Protein AF-0000000087334207 (afdb_homodimer)

Organism: Triticum turgidum subsp. durum (NCBI:txid4567)

Structure (mmCIF, N/CA/C/O backbone):
data_AF-0000000087334207-model_v1
#
loop_
_entity.id
_entity.type
_entity.pdbx_description
1 polymer 'Uncharacterized protein'
#
loop_
_atom_site.group_PDB
_atom_site.id
_atom_site.type_symbol
_atom_site.label_atom_id
_atom_site.label_alt_id
_atom_site.label_comp_id
_atom_site.label_asym_id
_atom_site.label_entity_id
_atom_site.label_seq_id
_atom_site.pdbx_PDB_ins_code
_atom_site.Cartn_x
_atom_site.Cartn_y
_atom_site.Cartn_z
_atom_site.occupancy
_atom_site.B_iso_or_equiv
_atom_site.auth_seq_id
_atom_site.auth_comp_id
_atom_site.auth_asym_id
_atom_site.auth_atom_id
_atom_site.pdbx_PDB_model_num
ATOM 1 N N . MET A 1 1 ? 14.773 18.547 10.055 1 87.81 1 MET A N 1
ATOM 2 C CA . MET A 1 1 ? 13.719 19.188 9.273 1 87.81 1 MET A CA 1
ATOM 3 C C . MET A 1 1 ? 14.086 19.203 7.789 1 87.81 1 MET A C 1
ATOM 5 O O . MET A 1 1 ? 15.258 19.375 7.438 1 87.81 1 MET A O 1
ATOM 9 N N . ARG A 1 2 ? 13.055 18.953 6.934 1 92 2 ARG A N 1
ATOM 10 C CA . ARG A 1 2 ? 13.266 18.938 5.488 1 92 2 ARG A CA 1
ATOM 11 C C . ARG A 1 2 ? 12.18 19.75 4.773 1 92 2 ARG A C 1
ATOM 13 O O . ARG A 1 2 ? 11 19.672 5.145 1 92 2 ARG A O 1
ATOM 20 N N . ALA A 1 3 ? 12.594 20.484 3.805 1 94.25 3 ALA A N 1
ATOM 21 C CA . ALA A 1 3 ? 11.625 21.234 3.02 1 94.25 3 ALA A CA 1
ATOM 22 C C . ALA A 1 3 ? 10.945 20.359 1.976 1 94.25 3 ALA A C 1
ATOM 24 O O . ALA A 1 3 ? 11.586 19.469 1.401 1 94.25 3 ALA A O 1
ATOM 25 N N . VAL A 1 4 ? 9.703 20.656 1.777 1 94.19 4 VAL A N 1
ATOM 26 C CA . VAL A 1 4 ? 8.977 19.938 0.729 1 94.19 4 VAL A CA 1
ATOM 27 C C . VAL A 1 4 ? 8.312 20.953 -0.209 1 94.19 4 VAL A C 1
ATOM 29 O O . VAL A 1 4 ? 7.797 21.984 0.237 1 94.19 4 VAL A O 1
ATOM 32 N N . GLN A 1 5 ? 8.359 20.641 -1.487 1 94.44 5 GLN A N 1
ATOM 33 C CA . GLN A 1 5 ? 7.645 21.406 -2.496 1 94.44 5 GLN A CA 1
ATOM 34 C C . GLN A 1 5 ? 6.355 20.719 -2.916 1 94.44 5 GLN A C 1
ATOM 36 O O . GLN A 1 5 ? 6.375 19.547 -3.303 1 94.44 5 GLN A O 1
ATOM 41 N N . TYR A 1 6 ? 5.293 21.453 -2.848 1 94.25 6 TYR A N 1
ATOM 42 C CA . TYR A 1 6 ? 4.008 20.859 -3.213 1 94.25 6 TYR A CA 1
ATOM 43 C C . TYR A 1 6 ? 3.992 20.469 -4.684 1 94.25 6 TYR A C 1
ATOM 45 O O . TYR A 1 6 ? 4.535 21.172 -5.531 1 94.25 6 TYR A O 1
ATOM 53 N N . GLY A 1 7 ? 3.338 19.391 -4.98 1 95.5 7 GLY A N 1
ATOM 54 C CA . GLY A 1 7 ? 3.143 18.938 -6.348 1 95.5 7 GLY A CA 1
ATOM 55 C C . GLY A 1 7 ? 4.363 18.25 -6.93 1 95.5 7 GLY A C 1
ATOM 56 O O . GLY A 1 7 ? 4.312 17.719 -8.039 1 95.5 7 GLY A O 1
ATOM 57 N N . LYS A 1 8 ? 5.434 18.234 -6.191 1 96.88 8 LYS A N 1
ATOM 58 C CA . LYS A 1 8 ? 6.664 17.594 -6.648 1 96.88 8 LYS A CA 1
ATOM 59 C C . LYS A 1 8 ? 6.961 16.344 -5.832 1 96.88 8 LYS A C 1
ATOM 61 O O . LYS A 1 8 ? 6.641 16.266 -4.645 1 96.88 8 LYS A O 1
ATOM 66 N N . VAL A 1 9 ? 7.547 15.422 -6.516 1 97.75 9 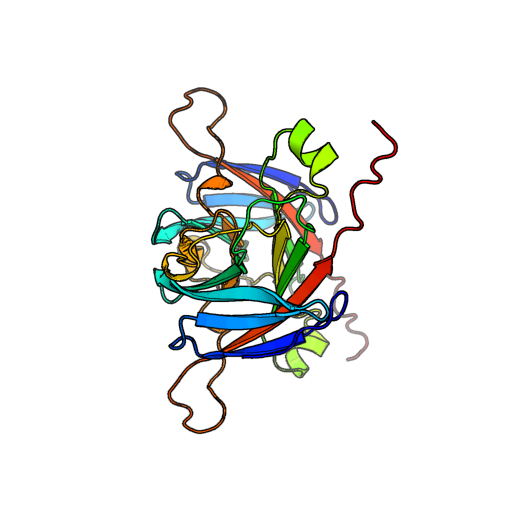VAL A N 1
ATOM 67 C CA . VAL A 1 9 ? 7.973 14.211 -5.816 1 97.75 9 VAL A CA 1
ATOM 68 C C . VAL A 1 9 ? 9.258 14.492 -5.043 1 97.75 9 VAL A C 1
ATOM 70 O O . VAL A 1 9 ? 10.258 14.938 -5.625 1 97.75 9 VAL A O 1
ATOM 73 N N . ASN A 1 10 ? 9.242 14.273 -3.771 1 96.12 10 ASN A N 1
ATOM 74 C CA . ASN A 1 10 ? 10.422 14.328 -2.918 1 96.12 10 ASN A CA 1
ATOM 75 C C . ASN A 1 10 ? 10.922 12.93 -2.555 1 96.12 10 ASN A C 1
ATOM 77 O O . ASN A 1 10 ? 10.125 12.055 -2.215 1 96.12 10 ASN A O 1
ATOM 81 N N . LYS A 1 11 ? 12.172 12.727 -2.67 1 95.56 11 LYS A N 1
ATOM 82 C CA . LYS A 1 11 ? 12.773 11.477 -2.23 1 95.56 11 LYS A CA 1
ATOM 83 C C . LYS A 1 11 ? 13.406 11.625 -0.852 1 95.56 11 LYS A C 1
ATOM 85 O O . LYS A 1 11 ? 14.227 12.516 -0.635 1 95.56 11 LYS A O 1
ATOM 90 N N . LEU A 1 12 ? 12.984 10.812 0.054 1 94.5 12 LEU A N 1
ATOM 91 C CA . LEU A 1 12 ? 13.5 10.836 1.417 1 94.5 12 LEU A CA 1
ATOM 92 C C . LEU A 1 12 ? 14.109 9.492 1.789 1 94.5 12 LEU A C 1
ATOM 94 O O . LEU A 1 12 ? 13.57 8.438 1.434 1 94.5 12 LEU A O 1
ATOM 98 N N . GLN A 1 13 ? 15.211 9.477 2.383 1 93.31 13 GLN A N 1
ATOM 99 C CA . GLN A 1 13 ? 15.781 8.305 3.039 1 93.31 13 GLN A CA 1
ATOM 100 C C . GLN A 1 13 ? 15.516 8.328 4.543 1 93.31 13 GLN A C 1
ATOM 102 O O . GLN A 1 13 ? 16.156 9.094 5.273 1 93.31 13 GLN A O 1
ATOM 107 N N . LEU A 1 14 ? 14.578 7.461 4.945 1 93.31 14 LEU A N 1
ATOM 108 C CA . LEU A 1 14 ? 14.117 7.508 6.332 1 93.31 14 LEU A CA 1
ATOM 109 C C . LEU A 1 14 ? 14.695 6.348 7.137 1 93.31 14 LEU A C 1
ATOM 111 O O . LEU A 1 14 ? 14.359 5.191 6.895 1 93.31 14 LEU A O 1
ATOM 115 N N . PRO A 1 15 ? 15.555 6.68 8.109 1 91.38 15 PRO A N 1
ATOM 116 C CA . PRO A 1 15 ? 15.969 5.586 8.984 1 91.38 15 PRO A CA 1
ATOM 117 C C . PRO A 1 15 ? 14.797 4.949 9.727 1 91.38 15 PRO A C 1
ATOM 119 O O . PRO A 1 15 ? 13.922 5.656 10.234 1 91.38 15 PRO A O 1
ATOM 122 N N . VAL A 1 16 ? 14.773 3.617 9.789 1 91.62 16 VAL A N 1
ATOM 123 C CA . VAL A 1 16 ? 13.695 2.914 10.469 1 91.62 16 VAL A CA 1
ATOM 124 C C . VAL A 1 16 ? 13.734 3.219 11.969 1 91.62 16 VAL A C 1
ATOM 126 O O . VAL A 1 16 ? 12.719 3.139 12.656 1 91.62 16 VAL A O 1
ATOM 129 N N . SER A 1 17 ? 14.875 3.662 12.43 1 87.38 17 SER A N 1
ATOM 130 C CA . SER A 1 17 ? 15.07 3.949 13.852 1 87.38 17 SER A CA 1
ATOM 131 C C . SER A 1 17 ? 14.586 5.352 14.203 1 87.38 17 SER A C 1
ATOM 133 O O . S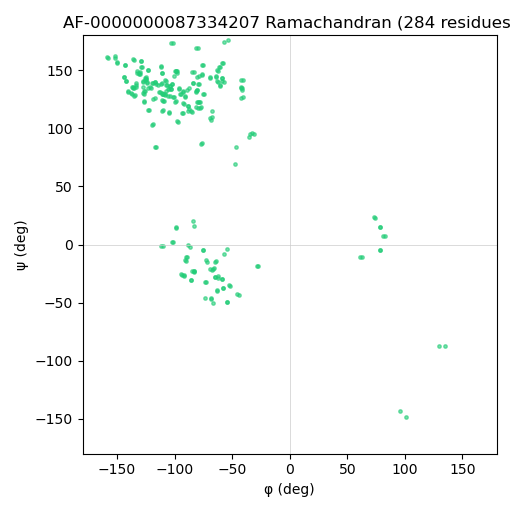ER A 1 17 ? 14.398 5.676 15.375 1 87.38 17 SER A O 1
ATOM 135 N N . THR A 1 18 ? 14.531 6.25 13.18 1 81.44 18 THR A N 1
ATOM 136 C CA . THR A 1 18 ? 14.031 7.598 13.422 1 81.44 18 THR A CA 1
ATOM 137 C C . THR A 1 18 ? 12.516 7.641 13.305 1 81.44 18 THR A C 1
ATOM 139 O O . THR A 1 18 ? 11.969 7.582 12.203 1 81.44 18 THR A O 1
ATOM 142 N N . MET A 1 19 ? 11.898 7.914 14.336 1 87.38 19 MET A N 1
ATOM 143 C CA . MET A 1 19 ? 10.445 7.738 14.414 1 87.38 19 MET A CA 1
ATOM 144 C C . MET A 1 19 ? 9.719 8.938 13.82 1 87.38 19 MET A C 1
ATOM 146 O O . MET A 1 19 ? 8.586 8.82 13.359 1 87.38 19 MET A O 1
ATOM 150 N N . ARG A 1 20 ? 10.523 10.086 13.828 1 93 20 ARG A N 1
ATOM 151 C CA . ARG A 1 20 ? 9.805 11.281 13.414 1 93 20 ARG A CA 1
ATOM 152 C C . ARG A 1 20 ? 10.688 12.195 12.57 1 93 20 ARG A C 1
ATOM 154 O O . ARG A 1 20 ? 11.883 12.32 12.828 1 93 20 ARG A O 1
ATOM 161 N N . LEU A 1 21 ? 10.141 12.781 11.562 1 94 21 LEU A N 1
ATOM 162 C CA . LEU A 1 21 ? 10.766 13.797 10.719 1 94 21 LEU A CA 1
ATOM 163 C C . LEU A 1 21 ? 9.789 14.938 10.43 1 94 21 LEU A C 1
ATOM 165 O O . LEU A 1 21 ? 8.641 14.695 10.047 1 94 21 LEU A O 1
ATOM 169 N N . VAL A 1 22 ? 10.234 16.078 10.641 1 94.44 22 VAL A N 1
ATOM 170 C CA . VAL A 1 22 ? 9.406 17.25 10.352 1 94.44 22 VAL A CA 1
ATOM 171 C C . VAL A 1 22 ? 9.656 17.719 8.914 1 94.44 22 VAL A C 1
ATOM 173 O O . VAL A 1 22 ? 10.805 17.906 8.516 1 94.44 22 VAL A O 1
ATOM 176 N N . LEU A 1 23 ? 8.594 17.844 8.18 1 95.06 23 LEU A N 1
ATOM 177 C CA . LEU A 1 23 ? 8.625 18.422 6.84 1 95.06 23 LEU A CA 1
ATOM 178 C C . LEU A 1 23 ? 7.992 19.812 6.828 1 95.06 23 LEU A C 1
ATOM 180 O O . LEU A 1 23 ? 6.945 20.031 7.441 1 95.06 23 LEU A O 1
ATOM 184 N N . LEU A 1 24 ? 8.594 20.672 6.09 1 94.12 24 LEU A N 1
ATOM 185 C CA . LEU A 1 24 ? 8.094 22.031 6.004 1 94.12 24 LEU A CA 1
ATOM 186 C C . LEU A 1 24 ? 7.66 22.359 4.578 1 94.12 24 LEU A C 1
ATOM 188 O O . LEU A 1 24 ? 8.453 22.25 3.641 1 94.12 24 LEU A O 1
ATOM 192 N N . GLY A 1 25 ? 6.465 22.797 4.484 1 90.88 25 GLY A N 1
ATOM 193 C CA . GLY A 1 25 ? 5.957 23.234 3.197 1 90.88 25 GLY A CA 1
ATOM 194 C C . GLY A 1 25 ? 6.379 24.656 2.846 1 90.88 25 GLY A C 1
ATOM 195 O O . GLY A 1 25 ? 6.852 25.391 3.707 1 90.88 25 GLY A O 1
ATOM 196 N N . ASP A 1 26 ? 6.117 24.969 1.615 1 86.25 26 ASP A N 1
ATOM 197 C CA . ASP A 1 26 ? 6.516 26.281 1.099 1 86.25 26 ASP A CA 1
ATOM 198 C C . ASP A 1 26 ? 5.773 27.406 1.815 1 86.25 26 ASP A C 1
ATOM 200 O O . ASP A 1 26 ? 6.258 28.531 1.879 1 86.25 26 ASP A O 1
ATOM 204 N N . ASP A 1 27 ? 4.602 27.234 2.32 1 86.69 27 ASP A N 1
ATOM 205 C CA . ASP A 1 27 ? 3.795 28.234 3.008 1 86.69 27 ASP A CA 1
ATOM 206 C C . ASP A 1 27 ? 3.916 28.094 4.523 1 86.69 27 ASP A C 1
ATOM 208 O O . ASP A 1 27 ? 3.021 28.516 5.266 1 86.69 27 ASP A O 1
ATOM 212 N N . ASN A 1 28 ? 4.82 27.406 4.992 1 86.75 28 ASN A N 1
ATOM 213 C CA . ASN A 1 28 ? 5.176 27.234 6.398 1 86.75 28 ASN A CA 1
ATOM 214 C C . ASN A 1 28 ? 4.227 26.266 7.102 1 86.75 28 ASN A C 1
ATOM 216 O O . ASN A 1 28 ? 4.152 26.25 8.336 1 86.75 28 ASN A O 1
ATOM 220 N N . CYS A 1 29 ? 3.504 25.547 6.34 1 89.75 29 CYS A N 1
ATOM 221 C CA . CYS A 1 29 ? 2.768 24.438 6.941 1 89.75 29 CYS A CA 1
ATOM 222 C C . CYS A 1 29 ? 3.715 23.344 7.402 1 89.75 29 CYS A C 1
ATOM 224 O O . CYS A 1 29 ? 4.719 23.062 6.742 1 89.75 29 CYS A O 1
ATOM 226 N N . VAL A 1 30 ? 3.318 22.781 8.508 1 92 30 VAL A N 1
ATOM 227 C CA . VAL A 1 30 ? 4.191 21.781 9.109 1 92 30 VAL A CA 1
ATOM 228 C C . VAL A 1 30 ? 3.557 20.391 8.977 1 92 30 VAL A C 1
ATOM 230 O O . VAL A 1 30 ? 2.395 20.203 9.336 1 92 30 VAL A O 1
ATOM 233 N N . PHE A 1 31 ? 4.32 19.484 8.484 1 94.19 31 PHE A N 1
ATOM 234 C CA . PHE A 1 31 ? 3.914 18.078 8.391 1 94.19 31 PHE A CA 1
ATOM 235 C C . PHE A 1 31 ? 4.816 17.188 9.242 1 94.19 31 PHE A C 1
ATOM 237 O O . PHE A 1 31 ? 6.023 17.422 9.312 1 94.19 31 PHE A O 1
ATOM 244 N N . LEU A 1 32 ? 4.18 16.266 9.859 1 95.06 32 LEU A N 1
ATOM 245 C CA . LEU A 1 32 ? 4.922 15.289 10.648 1 95.06 32 LEU A CA 1
ATOM 246 C C . LEU A 1 32 ? 4.875 13.906 10 1 95.06 32 LEU A C 1
ATOM 248 O O . LEU A 1 32 ? 3.799 13.32 9.867 1 95.06 32 LEU A O 1
ATOM 252 N N . LYS A 1 33 ? 6.023 13.484 9.602 1 95.56 33 LYS A N 1
ATOM 253 C CA . LYS A 1 33 ? 6.188 12.117 9.125 1 95.56 33 LYS A CA 1
ATOM 254 C C . LYS A 1 33 ? 6.617 11.188 10.266 1 95.56 33 LYS A C 1
ATOM 256 O O . LYS A 1 33 ? 7.559 11.5 11 1 95.56 33 LYS A O 1
ATOM 261 N N . THR A 1 34 ? 5.965 10.117 10.375 1 95 34 THR A N 1
ATOM 262 C CA . THR A 1 34 ? 6.277 9.172 11.438 1 95 34 THR A CA 1
ATOM 263 C C . THR A 1 34 ? 6.562 7.789 10.867 1 95 34 THR A C 1
ATOM 265 O O . THR A 1 34 ? 5.934 7.371 9.891 1 95 34 THR A O 1
ATOM 268 N N . VAL A 1 35 ? 7.492 7.121 11.453 1 94.5 35 VAL A N 1
ATOM 269 C CA . VAL A 1 35 ? 7.863 5.746 11.133 1 94.5 35 VAL A CA 1
ATOM 270 C C . VAL A 1 35 ? 7.668 4.859 12.359 1 94.5 35 VAL A C 1
ATOM 272 O O . VAL A 1 35 ? 7.953 5.273 13.484 1 94.5 35 VAL A O 1
ATOM 275 N N . GLY A 1 36 ? 7.141 3.693 12.078 1 91.44 36 GLY A N 1
ATOM 276 C CA . GLY A 1 36 ? 6.984 2.74 13.164 1 91.44 36 GLY A CA 1
ATOM 277 C C . GLY A 1 36 ? 7.027 1.296 12.703 1 91.44 36 GLY A C 1
ATOM 278 O O . GLY A 1 36 ? 6.855 1.012 11.516 1 91.44 36 GLY A O 1
ATOM 279 N N . ALA A 1 37 ? 7.285 0.454 13.633 1 88.06 37 ALA A N 1
ATOM 280 C CA . ALA A 1 37 ? 7.324 -0.979 13.352 1 88.06 37 ALA A CA 1
ATOM 281 C C . ALA A 1 37 ? 5.934 -1.601 13.477 1 88.06 37 ALA A C 1
ATOM 283 O O . ALA A 1 37 ? 5.176 -1.259 14.391 1 88.06 37 ALA A O 1
ATOM 284 N N . LEU A 1 38 ? 5.801 -2.352 12.438 1 86.81 38 LEU A N 1
ATOM 285 C CA . LEU A 1 38 ? 4.66 -3.254 12.555 1 86.81 38 LEU A CA 1
ATOM 286 C C . LEU A 1 38 ? 5.125 -4.668 12.898 1 86.81 38 LEU A C 1
ATOM 288 O O . LEU A 1 38 ? 6.316 -4.902 13.102 1 86.81 38 LEU A O 1
ATOM 292 N N . GLY A 1 39 ? 4.363 -5.578 13.156 1 81 39 GLY A N 1
ATOM 293 C CA . GLY A 1 39 ? 4.762 -6.969 13.336 1 81 39 GLY A CA 1
ATOM 294 C C . GLY A 1 39 ? 5.391 -7.57 12.094 1 81 39 GLY A C 1
ATOM 295 O O . GLY A 1 39 ? 5.234 -7.043 10.992 1 81 39 GLY A O 1
ATOM 296 N N . ALA A 1 40 ? 6.281 -8.57 12.211 1 82.06 40 ALA A N 1
ATOM 297 C CA . ALA A 1 40 ? 6.863 -9.367 11.133 1 82.06 40 ALA A CA 1
ATOM 298 C C . ALA A 1 40 ? 7.895 -8.562 10.352 1 82.06 40 ALA A C 1
ATOM 300 O O . ALA A 1 40 ? 8.055 -8.75 9.141 1 82.06 40 ALA A O 1
ATOM 301 N N . GLY A 1 41 ? 8.492 -7.512 10.945 1 87.69 41 GLY A N 1
ATOM 302 C CA . GLY A 1 41 ? 9.539 -6.73 10.305 1 87.69 41 GLY A CA 1
ATOM 303 C C . GLY A 1 41 ? 9 -5.672 9.359 1 87.69 41 GLY A C 1
ATOM 304 O O . GLY A 1 41 ? 9.773 -5.02 8.648 1 87.69 41 GLY A O 1
ATOM 305 N N . VAL A 1 42 ? 7.738 -5.516 9.375 1 92.81 42 VAL A N 1
ATOM 306 C CA . VAL A 1 42 ? 7.098 -4.551 8.492 1 92.81 42 VAL A CA 1
ATOM 307 C C . VAL A 1 42 ? 7.145 -3.16 9.125 1 92.81 42 VAL A C 1
ATOM 309 O O . VAL A 1 42 ? 6.992 -3.02 10.344 1 92.81 42 VAL A O 1
ATOM 312 N N . THR A 1 43 ? 7.418 -2.189 8.281 1 94.31 43 THR A N 1
ATOM 313 C CA . THR A 1 43 ? 7.5 -0.808 8.742 1 94.31 43 THR A CA 1
ATOM 314 C C . THR A 1 43 ? 6.285 -0.009 8.273 1 94.31 43 THR A C 1
ATOM 316 O O . THR A 1 43 ? 5.844 -0.148 7.137 1 94.31 43 THR A O 1
ATOM 319 N N . ALA A 1 44 ? 5.742 0.791 9.156 1 95.31 44 ALA A N 1
ATOM 320 C CA . ALA A 1 44 ? 4.664 1.717 8.82 1 95.31 44 ALA A CA 1
ATOM 321 C C . ALA A 1 44 ? 5.184 3.146 8.703 1 95.31 44 ALA A C 1
ATOM 323 O O . ALA A 1 44 ? 6.016 3.58 9.5 1 95.31 44 ALA A O 1
ATOM 324 N N . VAL A 1 45 ? 4.75 3.869 7.688 1 96.94 45 VAL A N 1
ATOM 325 C CA . VAL A 1 45 ? 5.07 5.281 7.512 1 96.94 45 VAL A CA 1
ATOM 326 C C . VAL A 1 45 ? 3.783 6.086 7.332 1 96.94 45 VAL A C 1
ATOM 328 O O . VAL A 1 45 ? 2.928 5.727 6.523 1 96.94 45 VAL A O 1
ATOM 331 N N . SER A 1 46 ? 3.596 7.137 8.055 1 96.06 46 SER A N 1
ATOM 332 C CA . SER A 1 46 ? 2.447 8.031 7.93 1 96.06 46 SER A CA 1
ATOM 333 C C . SER A 1 46 ? 2.877 9.492 7.969 1 96.06 46 SER A C 1
ATOM 335 O O . SER A 1 46 ? 4.008 9.805 8.352 1 96.06 46 SER A O 1
ATOM 337 N N . VAL A 1 47 ? 2.039 10.336 7.457 1 95.94 47 VAL A N 1
ATOM 338 C CA . VAL A 1 47 ? 2.268 11.773 7.496 1 95.94 47 VAL A CA 1
ATOM 339 C C . VAL A 1 47 ? 0.978 12.492 7.879 1 95.94 47 VAL A C 1
ATOM 341 O O . VAL A 1 47 ? -0.104 12.141 7.406 1 95.94 47 VAL A O 1
ATOM 344 N N . VAL A 1 48 ? 1.083 13.43 8.75 1 93.44 48 VAL A N 1
ATOM 345 C CA . VAL A 1 48 ? -0.046 14.273 9.133 1 93.44 48 VAL A CA 1
ATOM 346 C C . VAL A 1 48 ? 0.348 15.742 9.039 1 93.44 48 VAL A C 1
ATOM 348 O O . VAL A 1 48 ? 1.535 16.078 9.008 1 93.44 48 VAL A O 1
ATOM 351 N N . CYS A 1 49 ? -0.649 16.562 8.914 1 92 49 CYS A N 1
ATOM 352 C CA . CYS A 1 49 ? -0.429 18 8.992 1 92 49 CYS A CA 1
ATOM 353 C C . CYS A 1 49 ? -0.516 18.5 10.438 1 92 49 CYS A C 1
ATOM 355 O O . CYS A 1 49 ? -1.55 18.344 11.086 1 92 49 CYS A O 1
ATOM 357 N N . ALA A 1 50 ? 0.553 19.047 10.891 1 89.5 50 ALA A N 1
ATOM 358 C CA . ALA A 1 50 ? 0.577 19.578 12.258 1 89.5 50 ALA A CA 1
ATOM 359 C C . ALA A 1 50 ? 0.11 21.016 12.297 1 89.5 50 ALA A C 1
ATOM 361 O O . ALA A 1 50 ? 0.724 21.891 11.68 1 89.5 50 ALA A O 1
ATOM 362 N N . ARG A 1 51 ? -1.006 21.219 12.961 1 82.62 51 ARG A N 1
ATOM 363 C CA . ARG A 1 51 ? -1.508 22.578 13.055 1 82.62 51 ARG A CA 1
ATOM 364 C C . ARG A 1 51 ? -1.915 22.922 14.484 1 82.62 51 ARG A C 1
ATOM 366 O O . ARG A 1 51 ? -2.412 22.062 15.211 1 82.62 51 ARG A O 1
ATOM 373 N N . ALA A 1 52 ? -1.514 24.125 14.938 1 66.88 52 ALA A N 1
ATOM 374 C CA . ALA A 1 52 ? -1.885 24.609 16.266 1 66.88 52 ALA A CA 1
ATOM 375 C C . ALA A 1 52 ? -3.385 24.859 16.344 1 66.88 52 ALA A C 1
ATOM 377 O O . ALA A 1 52 ? -3.996 24.656 17.406 1 66.88 52 ALA A O 1
ATOM 378 N N . ARG A 1 53 ? -4.07 25.641 15.367 1 59.28 53 ARG A N 1
ATOM 379 C CA . ARG A 1 53 ? -5.465 26.047 15.5 1 59.28 53 ARG A CA 1
ATOM 380 C C . ARG A 1 53 ? -6.289 25.562 14.312 1 59.28 53 ARG A C 1
ATOM 382 O O . ARG A 1 53 ? -5.75 25.328 13.227 1 59.28 53 ARG A O 1
ATOM 389 N N . ALA A 1 54 ? -7.492 25 14.594 1 52.5 54 ALA A N 1
ATOM 390 C CA . ALA A 1 54 ? -8.492 24.422 13.703 1 52.5 54 ALA A CA 1
ATOM 391 C C . ALA A 1 54 ? -8.891 25.406 12.617 1 52.5 54 ALA A C 1
ATOM 393 O O . ALA A 1 54 ? -9.773 25.125 11.797 1 52.5 54 ALA A O 1
ATOM 394 N N . ALA A 1 55 ? -8.484 26.609 12.523 1 50.94 55 ALA A N 1
ATOM 395 C CA . ALA A 1 55 ? -9.172 27.484 11.578 1 50.94 55 ALA A CA 1
ATOM 396 C C . ALA A 1 55 ? -9.195 26.859 10.18 1 50.94 55 ALA A C 1
ATOM 398 O O . ALA A 1 55 ? -8.555 25.844 9.938 1 50.94 55 ALA A O 1
ATOM 399 N N . ARG A 1 56 ? -9.93 27.594 9.195 1 57.59 56 ARG A N 1
ATOM 400 C CA . ARG A 1 56 ? -10.266 27.344 7.801 1 57.59 56 ARG A CA 1
ATOM 401 C C . ARG A 1 56 ? -9.039 26.891 7.02 1 57.59 56 ARG A C 1
ATOM 403 O O . ARG A 1 56 ? -8.234 27.719 6.586 1 57.59 56 ARG A O 1
ATOM 410 N N . ARG A 1 57 ? -8.398 25.719 7.145 1 66.56 57 ARG A N 1
ATOM 411 C CA . ARG A 1 57 ? -7 25.344 6.922 1 66.56 57 ARG A CA 1
ATOM 412 C C . ARG A 1 57 ? -6.855 24.5 5.664 1 66.56 57 ARG A C 1
ATOM 414 O O . ARG A 1 57 ? -7.801 23.828 5.242 1 66.56 57 ARG A O 1
ATOM 421 N N . PRO A 1 58 ? -5.863 24.938 4.871 1 77.44 58 PRO A N 1
ATOM 422 C CA . PRO A 1 58 ? -5.621 24.203 3.625 1 77.44 58 PRO A CA 1
ATOM 423 C C . PRO A 1 58 ? -5.68 22.688 3.807 1 77.44 58 PRO A C 1
ATOM 425 O O . PRO A 1 58 ? -5.406 22.188 4.898 1 77.44 58 PRO A O 1
ATOM 428 N N . ARG A 1 59 ? -6.227 22.109 2.844 1 86.19 59 ARG A N 1
ATOM 429 C CA . ARG A 1 59 ? -6.234 20.656 2.785 1 86.19 59 ARG A CA 1
ATOM 430 C C . ARG A 1 59 ? -5.121 20.141 1.882 1 86.19 59 ARG A C 1
ATOM 432 O O . ARG A 1 59 ? -4.773 20.766 0.886 1 86.19 59 ARG A O 1
ATOM 439 N N . PHE A 1 60 ? -4.699 19.016 2.338 1 90.81 60 PHE A N 1
ATOM 440 C CA . PHE A 1 60 ? -3.602 18.422 1.588 1 90.81 60 PHE A CA 1
ATOM 441 C C . PHE A 1 60 ? -3.893 16.953 1.272 1 90.81 60 PHE A C 1
ATOM 443 O O . PHE A 1 60 ? -4.609 16.281 2.02 1 90.81 60 PHE A O 1
ATOM 450 N N . THR A 1 61 ? -3.422 16.531 0.161 1 93.38 61 THR A N 1
ATOM 451 C CA . THR A 1 61 ? -3.32 15.109 -0.124 1 93.38 61 THR A CA 1
ATOM 452 C C . THR A 1 61 ? -1.858 14.68 -0.186 1 93.38 61 THR A C 1
ATOM 454 O O . THR A 1 61 ? -0.965 15.508 -0.374 1 93.38 61 THR A O 1
ATOM 457 N N . CYS A 1 62 ? -1.688 13.5 0.096 1 95.94 62 CYS A N 1
ATOM 458 C CA . CYS A 1 62 ? -0.334 12.953 0.091 1 95.94 62 CYS A CA 1
ATOM 459 C C . CYS A 1 62 ? -0.292 11.602 -0.608 1 95.94 62 CYS A C 1
ATOM 461 O O . CYS A 1 62 ? -1.105 10.719 -0.318 1 95.94 62 CYS A O 1
ATOM 463 N N . LYS A 1 63 ? 0.588 11.461 -1.547 1 97.56 63 LYS A N 1
ATOM 464 C CA . LYS A 1 63 ? 0.939 10.188 -2.168 1 97.56 63 LYS A CA 1
ATOM 465 C C . LYS A 1 63 ? 2.338 9.742 -1.754 1 97.56 63 LYS A C 1
ATOM 467 O O . LYS A 1 63 ? 3.305 10.5 -1.895 1 97.56 63 LYS A O 1
ATOM 472 N N . MET A 1 64 ? 2.471 8.539 -1.171 1 98.38 64 MET A N 1
ATOM 473 C CA . MET A 1 64 ? 3.752 7.949 -0.785 1 98.38 64 MET A CA 1
ATOM 474 C C . MET A 1 64 ? 3.932 6.57 -1.411 1 98.38 64 MET A C 1
ATOM 476 O O . MET A 1 64 ? 2.977 5.797 -1.504 1 98.38 64 MET A O 1
ATOM 480 N N . TRP A 1 65 ? 5.109 6.246 -1.766 1 98.38 65 TRP A N 1
ATOM 481 C CA . TRP A 1 65 ? 5.336 4.891 -2.264 1 98.38 65 TRP A CA 1
ATOM 482 C C . TRP A 1 65 ? 6.809 4.512 -2.145 1 98.38 65 TRP A C 1
ATOM 484 O O . TRP A 1 65 ? 7.664 5.371 -1.924 1 98.38 65 TRP A O 1
ATOM 494 N N . VAL A 1 66 ? 7.066 3.275 -2.197 1 97.81 66 VAL A N 1
ATOM 495 C CA . VAL A 1 66 ? 8.391 2.67 -2.275 1 97.81 66 VAL A CA 1
ATOM 496 C C . VAL A 1 66 ? 8.422 1.636 -3.398 1 97.81 66 VAL A C 1
ATOM 498 O O . VAL A 1 66 ? 7.418 0.977 -3.672 1 97.81 66 VAL A O 1
ATOM 501 N N . ASN A 1 67 ? 9.562 1.537 -3.99 1 95.5 67 ASN A N 1
ATOM 502 C CA . ASN A 1 67 ? 9.789 0.537 -5.027 1 95.5 67 ASN A CA 1
ATOM 503 C C . ASN A 1 67 ? 10.758 -0.544 -4.562 1 95.5 67 ASN A C 1
ATOM 505 O O . ASN A 1 67 ? 11.719 -0.255 -3.848 1 95.5 67 ASN A O 1
ATOM 509 N N . LEU A 1 68 ? 10.336 -1.709 -4.961 1 92.56 68 LEU A N 1
ATOM 510 C CA . LEU A 1 68 ? 11.305 -2.77 -4.707 1 92.56 68 LEU A CA 1
ATOM 511 C C . LEU A 1 68 ? 12.43 -2.732 -5.738 1 92.56 68 LEU A C 1
ATOM 513 O O . LEU A 1 68 ? 12.18 -2.846 -6.941 1 92.56 68 LEU A O 1
ATOM 517 N N . GLU A 1 69 ? 13.617 -2.525 -5.227 1 79.19 69 GLU A N 1
ATOM 518 C CA . GLU A 1 69 ? 14.75 -2.455 -6.141 1 79.19 69 GLU A CA 1
ATOM 519 C C . GLU A 1 69 ? 15.047 -3.816 -6.762 1 79.19 69 GLU A C 1
ATOM 521 O O . GLU A 1 69 ? 15.156 -4.82 -6.055 1 79.19 69 GLU A O 1
ATOM 526 N N . THR A 1 70 ? 14.781 -3.957 -7.949 1 72 70 THR A N 1
ATOM 527 C CA . THR A 1 70 ? 15.164 -5.141 -8.711 1 72 70 THR A CA 1
ATOM 528 C C . THR A 1 70 ? 16.328 -4.828 -9.648 1 72 70 THR A C 1
ATOM 530 O O . THR A 1 70 ? 16.359 -3.764 -10.266 1 72 70 THR A O 1
ATOM 533 N N . PRO A 1 71 ? 17.328 -5.715 -9.477 1 64.69 71 PRO A N 1
ATOM 534 C CA . PRO A 1 71 ? 18.438 -5.465 -10.398 1 64.69 71 PRO A CA 1
ATOM 535 C C . PRO A 1 71 ? 17.969 -5.121 -11.812 1 64.69 71 PRO A C 1
ATOM 537 O O . PRO A 1 71 ? 16.953 -5.641 -12.273 1 64.69 71 PRO A O 1
ATOM 540 N N . PRO A 1 72 ? 18.609 -4.125 -12.305 1 62.22 72 PRO A N 1
ATOM 541 C CA . PRO A 1 72 ? 18.203 -3.635 -13.625 1 62.22 72 PRO A CA 1
ATOM 542 C C . PRO A 1 72 ? 17.984 -4.762 -14.633 1 62.22 72 PRO A C 1
ATOM 544 O O . PRO A 1 72 ? 17.062 -4.695 -15.445 1 62.22 72 PRO A O 1
ATOM 547 N N . ALA A 1 73 ? 18.891 -5.691 -14.586 1 57.53 73 ALA A N 1
ATOM 548 C CA . ALA A 1 73 ? 18.766 -6.805 -15.523 1 57.53 73 ALA A CA 1
ATOM 549 C C . ALA A 1 73 ? 17.438 -7.523 -15.352 1 57.53 73 ALA A C 1
ATOM 551 O O . ALA A 1 73 ? 16.812 -7.957 -16.328 1 57.53 73 ALA A O 1
ATOM 552 N N . ALA A 1 74 ? 17.062 -7.609 -14.211 1 58.09 74 ALA A N 1
ATOM 553 C CA . ALA A 1 74 ? 15.805 -8.297 -13.93 1 58.09 74 ALA A CA 1
ATOM 554 C C . ALA A 1 74 ? 14.609 -7.453 -14.352 1 58.09 74 ALA A C 1
ATOM 556 O O . ALA A 1 74 ? 13.586 -7.988 -14.797 1 58.09 74 ALA A O 1
ATOM 557 N N . VAL A 1 75 ? 14.836 -6.102 -14.219 1 58.38 75 VAL A N 1
ATOM 558 C CA . VAL A 1 75 ? 13.758 -5.195 -14.609 1 58.38 75 VAL A CA 1
ATOM 559 C C . VAL A 1 75 ? 13.562 -5.254 -16.125 1 58.38 75 VAL A C 1
ATOM 561 O O . VAL A 1 75 ? 12.422 -5.277 -16.609 1 58.38 75 VAL A O 1
ATOM 564 N N . ALA A 1 76 ? 14.672 -5.188 -16.781 1 55.75 76 ALA A N 1
ATOM 565 C CA . ALA A 1 76 ? 14.609 -5.258 -18.234 1 55.75 76 ALA A CA 1
ATOM 566 C C . ALA A 1 76 ? 13.836 -6.484 -18.688 1 55.75 76 ALA A C 1
ATOM 568 O O . ALA A 1 76 ? 13.102 -6.43 -19.688 1 55.75 76 ALA A O 1
ATOM 569 N N . ASN A 1 77 ? 14.008 -7.512 -17.906 1 54.41 77 ASN A N 1
ATOM 570 C CA . ASN A 1 77 ? 13.406 -8.773 -18.328 1 54.41 77 ASN A CA 1
ATOM 571 C C . ASN A 1 77 ? 12 -8.945 -17.75 1 54.41 77 ASN A C 1
ATOM 573 O O . ASN A 1 77 ? 11.164 -9.617 -18.344 1 54.41 77 ASN A O 1
ATOM 577 N N . TYR A 1 78 ? 11.969 -8.219 -16.609 1 58.78 78 TYR A N 1
ATOM 578 C CA . TYR A 1 78 ? 10.797 -8.641 -15.852 1 58.78 78 TYR A CA 1
ATOM 579 C C . TYR A 1 78 ? 9.742 -7.539 -15.828 1 58.78 78 TYR A C 1
ATOM 581 O O . TYR A 1 78 ? 8.602 -7.773 -15.414 1 58.78 78 TYR A O 1
ATOM 589 N N . GLY A 1 79 ? 10.125 -6.461 -16.453 1 63.06 79 GLY A N 1
ATOM 590 C CA . GLY A 1 79 ? 9.102 -5.438 -16.531 1 63.06 79 GLY A CA 1
ATOM 591 C C . GLY A 1 79 ? 9.219 -4.391 -15.438 1 63.06 79 GLY A C 1
ATOM 592 O O . GLY A 1 79 ? 10.328 -4.016 -15.055 1 63.06 79 GLY A O 1
ATOM 593 N N . LYS A 1 80 ? 8.172 -3.904 -14.93 1 73.38 80 LYS A N 1
ATOM 594 C CA . LYS A 1 80 ? 8.023 -2.777 -14.008 1 73.38 80 LYS A CA 1
ATOM 595 C C . LYS A 1 80 ? 8.336 -3.193 -12.578 1 73.38 80 LYS A C 1
ATOM 597 O O . LYS A 1 80 ? 8.102 -4.34 -12.195 1 73.38 80 LYS A O 1
ATOM 602 N N . GLU A 1 81 ? 9.055 -2.418 -11.727 1 87.94 81 GLU A N 1
ATOM 603 C CA . GLU A 1 81 ? 9.352 -2.645 -10.312 1 87.94 81 GLU A CA 1
ATOM 604 C C . GLU A 1 81 ? 8.062 -2.77 -9.492 1 87.94 81 GLU A C 1
ATOM 606 O O . GLU A 1 81 ? 7.059 -2.131 -9.805 1 87.94 81 GLU A O 1
ATOM 611 N N . ASP A 1 82 ? 8.172 -3.703 -8.57 1 93.06 82 ASP A N 1
ATOM 612 C CA . ASP A 1 82 ? 7.082 -3.756 -7.602 1 93.06 82 ASP A CA 1
ATOM 613 C C . ASP A 1 82 ? 6.945 -2.432 -6.855 1 93.06 82 ASP A C 1
ATOM 615 O O . ASP A 1 82 ? 7.945 -1.797 -6.516 1 93.06 82 ASP A O 1
ATOM 619 N N . VAL A 1 83 ? 5.742 -2.045 -6.57 1 96.06 83 VAL A N 1
ATOM 620 C CA . VAL A 1 83 ? 5.48 -0.783 -5.887 1 96.06 83 VAL A CA 1
ATOM 621 C C . VAL A 1 83 ? 4.434 -0.996 -4.793 1 96.06 83 VAL A C 1
ATOM 623 O O . VAL A 1 83 ? 3.451 -1.71 -4.996 1 96.06 83 VAL A O 1
ATOM 626 N N . VAL A 1 84 ? 4.656 -0.475 -3.66 1 98 84 VAL A N 1
ATOM 627 C CA . VAL A 1 84 ? 3.664 -0.304 -2.602 1 98 84 VAL A CA 1
ATOM 628 C C . VAL A 1 84 ? 3.348 1.18 -2.424 1 98 84 VAL A C 1
ATOM 630 O O . VAL A 1 84 ? 4.258 2.002 -2.281 1 98 84 VAL A O 1
ATOM 633 N N . LEU A 1 85 ? 2.057 1.512 -2.416 1 98.19 85 LEU A N 1
ATOM 634 C CA . LEU A 1 85 ? 1.69 2.92 -2.508 1 98.19 85 LEU A CA 1
ATOM 635 C C . LEU A 1 85 ? 0.46 3.219 -1.659 1 98.19 85 LEU A C 1
ATOM 637 O O . LEU A 1 85 ? -0.437 2.381 -1.541 1 98.19 85 LEU A O 1
ATOM 641 N N . VAL A 1 86 ? 0.472 4.387 -1.078 1 97.94 86 VAL A N 1
ATOM 642 C CA . VAL A 1 86 ? -0.752 4.941 -0.51 1 97.94 86 VAL A CA 1
ATOM 643 C C . VAL A 1 86 ? -1.034 6.312 -1.124 1 97.94 86 VAL A C 1
ATOM 645 O O . VAL A 1 86 ? -0.106 7.066 -1.425 1 97.94 86 VAL A O 1
ATOM 648 N N . ASP A 1 87 ? -2.219 6.605 -1.404 1 95.88 87 ASP A N 1
ATOM 649 C CA . ASP A 1 87 ? -2.762 7.902 -1.785 1 95.88 87 ASP A CA 1
ATOM 650 C C . ASP A 1 87 ? -3.891 8.32 -0.846 1 95.88 87 ASP A C 1
ATOM 652 O O . ASP A 1 87 ? -4.945 7.688 -0.81 1 95.88 87 ASP A O 1
ATOM 656 N N . MET A 1 88 ? -3.623 9.477 -0.083 1 93.44 88 MET A N 1
ATOM 657 C CA . MET A 1 88 ? -4.523 9.711 1.041 1 93.44 88 MET A CA 1
ATOM 658 C C . MET A 1 88 ? -4.797 11.203 1.218 1 93.44 88 MET A C 1
ATOM 660 O O . MET A 1 88 ? -3.971 12.031 0.846 1 93.44 88 MET A O 1
ATOM 664 N N . GLN A 1 89 ? -5.938 11.477 1.81 1 90.31 89 GLN A N 1
ATOM 665 C CA . GLN A 1 89 ? -6.172 12.789 2.398 1 90.31 89 GLN A CA 1
ATOM 666 C C . GLN A 1 89 ? -5.41 12.945 3.711 1 90.31 89 GLN A C 1
ATOM 668 O O . GLN A 1 89 ? -5.52 12.102 4.605 1 90.31 89 GLN A O 1
ATOM 673 N N . MET A 1 90 ? -4.711 14.008 3.785 1 90.69 90 MET A N 1
ATOM 674 C CA . MET A 1 90 ? -3.896 14.172 4.984 1 90.69 90 MET A CA 1
ATOM 675 C C . MET A 1 90 ? -4.734 14.703 6.145 1 90.69 90 MET A C 1
ATOM 677 O O . MET A 1 90 ? -5.453 15.688 6 1 90.69 90 MET A O 1
ATOM 681 N N . ARG A 1 91 ? -4.59 14.102 7.223 1 88.25 91 ARG A N 1
ATOM 682 C CA . ARG A 1 91 ? -5.27 14.555 8.438 1 88.25 91 ARG A CA 1
ATOM 683 C C . ARG A 1 91 ? -4.473 15.648 9.133 1 88.25 91 ARG A C 1
ATOM 685 O O . ARG A 1 91 ? -3.244 15.68 9.055 1 88.25 91 ARG A O 1
ATOM 692 N N . SER A 1 92 ? -5.254 16.5 9.766 1 87.19 92 SER A N 1
ATOM 693 C CA . SER A 1 92 ? -4.629 17.531 10.578 1 87.19 92 SER A CA 1
ATOM 694 C C . SER A 1 92 ? -4.703 17.188 12.062 1 87.19 92 SER A C 1
ATOM 696 O O . SER A 1 92 ? -5.719 16.656 12.531 1 87.19 92 SER A O 1
ATOM 698 N N . ILE A 1 93 ? -3.574 17.453 12.734 1 85.88 93 ILE A N 1
ATOM 699 C CA . ILE A 1 93 ? -3.543 17.141 14.156 1 85.88 93 ILE A CA 1
ATOM 700 C C . ILE A 1 93 ? -2.971 18.328 14.93 1 85.88 93 ILE A C 1
ATOM 702 O O . ILE A 1 93 ? -2.115 19.062 14.422 1 85.88 93 ILE A O 1
ATOM 706 N N . SER A 1 94 ? -3.439 18.5 16.109 1 82.5 94 SER A N 1
ATOM 707 C CA . SER A 1 94 ? -2.961 19.594 16.953 1 82.5 94 SER A CA 1
ATOM 708 C C . SER A 1 94 ? -1.819 19.141 17.859 1 82.5 94 SER A C 1
ATOM 710 O O . SER A 1 94 ? -1.014 19.953 18.297 1 82.5 94 SER A O 1
ATOM 712 N N . SER A 1 95 ? -1.783 17.844 18.172 1 81 95 SER A N 1
ATOM 713 C CA . SER A 1 95 ? -0.744 17.297 19.047 1 81 95 SER A CA 1
ATOM 714 C C . SER A 1 95 ? 0.12 16.281 18.297 1 81 95 SER A C 1
ATOM 716 O O . SER A 1 95 ? -0.066 15.07 18.438 1 81 95 SER A O 1
ATOM 718 N N . PRO A 1 96 ? 1.058 16.766 17.625 1 75 96 PRO A N 1
ATOM 719 C CA . PRO A 1 96 ? 1.846 15.875 16.781 1 75 96 PRO A CA 1
ATOM 720 C C . PRO A 1 96 ? 2.684 14.875 17.578 1 75 96 PRO A C 1
ATOM 722 O O . PRO A 1 96 ? 3.037 13.812 17.062 1 75 96 PRO A O 1
ATOM 725 N N . GLY A 1 97 ? 2.98 15.172 18.844 1 79.06 97 GLY A N 1
ATOM 726 C CA . GLY A 1 97 ? 3.785 14.273 19.656 1 79.06 97 GLY A CA 1
ATOM 727 C C . GLY A 1 97 ? 3.115 12.938 19.906 1 79.06 97 GLY A C 1
ATOM 728 O O . GLY A 1 97 ? 3.779 11.961 20.281 1 79.06 97 GLY A O 1
ATOM 729 N N . ALA A 1 98 ? 1.862 12.812 19.656 1 80.44 98 ALA A N 1
ATOM 730 C CA . ALA A 1 98 ? 1.119 11.594 19.969 1 80.44 98 ALA A CA 1
ATOM 731 C C . ALA A 1 98 ? 0.902 10.75 18.719 1 80.44 98 ALA A C 1
ATOM 733 O O . ALA A 1 98 ? 0.364 9.641 18.812 1 80.44 98 ALA A O 1
ATOM 734 N N . VAL A 1 99 ? 1.402 11.164 17.672 1 86.56 99 VAL A N 1
ATOM 735 C CA . VAL A 1 99 ? 1.097 10.492 16.422 1 86.56 99 VAL A CA 1
ATOM 736 C C . VAL A 1 99 ? 1.964 9.242 16.266 1 86.56 99 VAL A C 1
ATOM 738 O O . VAL A 1 99 ? 3.184 9.305 16.438 1 86.56 99 VAL A O 1
ATOM 741 N N . VAL A 1 100 ? 1.315 8.125 16.109 1 88.56 100 VAL A N 1
ATOM 742 C CA . VAL A 1 100 ? 1.932 6.844 15.797 1 88.56 100 VAL A CA 1
ATOM 743 C C . VAL A 1 100 ? 1.51 6.402 14.398 1 88.56 100 VAL A C 1
ATOM 745 O O . VAL A 1 100 ? 0.324 6.438 14.062 1 88.56 100 VAL A O 1
ATOM 748 N N . ALA A 1 101 ? 2.492 6.008 13.609 1 91.19 101 ALA A N 1
ATOM 749 C CA . ALA A 1 101 ? 2.238 5.703 12.211 1 91.19 101 ALA A CA 1
ATOM 750 C C . ALA A 1 101 ? 1.123 4.672 12.062 1 91.19 101 ALA A C 1
ATOM 752 O O . ALA A 1 101 ? 0.152 4.895 11.336 1 91.19 101 ALA A O 1
ATOM 753 N N . ALA A 1 102 ? 1.188 3.574 12.789 1 86.81 102 ALA A N 1
ATOM 754 C CA . ALA A 1 102 ? 0.237 2.475 12.656 1 86.81 102 ALA A CA 1
ATOM 755 C C . ALA A 1 102 ? -1.101 2.826 13.305 1 86.81 102 ALA A C 1
ATOM 757 O O . ALA A 1 102 ? -2.068 2.068 13.188 1 86.81 102 ALA A O 1
ATOM 758 N N . GLY A 1 103 ? -1.172 3.955 13.945 1 88.81 103 GLY A N 1
ATOM 759 C CA . GLY A 1 103 ? -2.412 4.41 14.555 1 88.81 103 GLY A CA 1
ATOM 760 C C . GLY A 1 103 ? -3.26 5.254 13.625 1 88.81 103 GLY A C 1
ATOM 761 O O . GLY A 1 103 ? -4.43 5.516 13.906 1 88.81 103 GLY A O 1
ATOM 762 N N . GLU A 1 104 ? -2.686 5.707 12.547 1 90.81 104 GLU A N 1
ATOM 763 C CA . GLU A 1 104 ? -3.416 6.492 11.562 1 90.81 104 GLU A CA 1
ATOM 764 C C . GLU A 1 104 ? -4.332 5.609 10.719 1 90.81 104 GLU A C 1
ATOM 766 O O . GLU A 1 104 ? -4.051 4.43 10.516 1 90.81 104 GLU A O 1
ATOM 771 N N . PRO A 1 105 ? -5.363 6.18 10.188 1 91.75 105 PRO A N 1
ATOM 772 C CA . PRO A 1 105 ? -6.277 5.375 9.375 1 91.75 105 PRO A CA 1
ATOM 773 C C . PRO A 1 105 ? -5.609 4.805 8.125 1 91.75 105 PRO A C 1
ATOM 775 O O . PRO A 1 105 ? -5.941 3.697 7.695 1 91.75 105 PRO A O 1
ATOM 778 N N . THR A 1 106 ? -4.809 5.633 7.559 1 93.69 106 THR A N 1
ATOM 779 C CA . THR A 1 106 ? -4.066 5.238 6.367 1 93.69 106 THR A CA 1
ATOM 780 C C . THR A 1 106 ? -2.57 5.465 6.562 1 93.69 106 THR A C 1
ATOM 782 O O . THR A 1 106 ? -2.156 6.512 7.062 1 93.69 106 THR A O 1
ATOM 785 N N . PHE A 1 107 ? -1.804 4.457 6.227 1 96.19 107 PHE A N 1
ATOM 786 C CA . PHE A 1 107 ? -0.35 4.559 6.273 1 96.19 107 PHE A CA 1
ATOM 787 C C . PHE A 1 107 ? 0.291 3.658 5.223 1 96.19 107 PHE A C 1
ATOM 789 O O . PHE A 1 107 ? -0.345 2.727 4.727 1 96.19 107 PHE A O 1
ATOM 796 N N . LEU A 1 108 ? 1.437 3.939 4.84 1 97.56 108 LEU A N 1
ATOM 797 C CA . LEU A 1 108 ? 2.234 3.115 3.938 1 97.56 108 LEU A CA 1
ATOM 798 C C . LEU A 1 108 ? 2.898 1.97 4.695 1 97.56 108 LEU A C 1
ATOM 800 O O . LEU A 1 108 ? 3.469 2.178 5.77 1 97.56 108 LEU A O 1
ATOM 804 N N . THR A 1 109 ? 2.807 0.843 4.184 1 95.5 109 THR A N 1
ATOM 805 C CA . THR A 1 109 ? 3.521 -0.303 4.734 1 95.5 109 THR A CA 1
ATOM 806 C C . THR A 1 109 ? 4.715 -0.666 3.857 1 95.5 109 THR A C 1
ATOM 808 O O . THR A 1 109 ? 4.59 -0.768 2.635 1 95.5 109 THR A O 1
ATOM 811 N N . VAL A 1 110 ? 5.73 -0.868 4.512 1 96.25 110 VAL A N 1
ATOM 812 C CA . VAL A 1 110 ? 6.969 -1.188 3.809 1 96.25 110 VAL A CA 1
ATOM 813 C C . VAL A 1 110 ? 7.461 -2.57 4.23 1 96.25 110 VAL A C 1
ATOM 815 O O . VAL A 1 110 ? 7.996 -2.738 5.328 1 96.25 110 VAL A O 1
ATOM 818 N N . PRO A 1 111 ? 7.262 -3.543 3.359 1 94.38 111 PRO A N 1
ATOM 819 C CA . PRO A 1 111 ? 7.816 -4.863 3.668 1 94.38 111 PRO A CA 1
ATOM 820 C C . PRO A 1 111 ? 9.336 -4.836 3.857 1 94.38 111 PRO A C 1
ATOM 822 O O . PRO A 1 111 ? 10.008 -3.947 3.336 1 94.38 111 PRO A O 1
ATOM 825 N N . PRO A 1 112 ? 9.891 -5.797 4.578 1 92.62 112 PRO A N 1
ATOM 826 C CA . PRO A 1 112 ? 11.312 -5.781 4.922 1 92.62 112 PRO A CA 1
ATOM 827 C C . PRO A 1 112 ? 12.219 -5.762 3.688 1 92.62 112 PRO A C 1
ATOM 829 O O . PRO A 1 112 ? 13.289 -5.156 3.711 1 92.62 112 PRO A O 1
ATOM 832 N N . MET A 1 113 ? 11.742 -6.348 2.613 1 92.81 113 MET A N 1
ATOM 833 C CA . MET A 1 113 ? 12.57 -6.477 1.419 1 92.81 113 MET A CA 1
ATOM 834 C C . MET A 1 113 ? 12.734 -5.129 0.726 1 92.81 113 MET A C 1
ATOM 836 O O . MET A 1 113 ? 13.586 -4.98 -0.152 1 92.81 113 MET A O 1
ATOM 840 N N . TYR A 1 114 ? 11.938 -4.188 1.104 1 95.44 114 TYR A N 1
ATOM 841 C CA . TYR A 1 114 ? 11.992 -2.867 0.483 1 95.44 114 TYR A CA 1
ATOM 842 C C . TYR A 1 114 ? 12.961 -1.955 1.228 1 95.44 114 TYR A C 1
ATOM 844 O O . TYR A 1 114 ? 13.266 -0.852 0.765 1 95.44 114 TYR A O 1
ATOM 852 N N . LEU A 1 115 ? 13.406 -2.389 2.369 1 94.56 115 LEU A N 1
ATOM 853 C CA . LEU A 1 115 ? 14.367 -1.604 3.135 1 94.56 115 LEU A CA 1
ATOM 854 C C . LEU A 1 115 ? 15.758 -1.718 2.531 1 94.56 115 LEU A C 1
ATOM 856 O O . LEU A 1 115 ? 16.125 -2.762 1.983 1 94.56 115 LEU A O 1
ATOM 860 N N . VAL A 1 116 ? 16.422 -0.61 2.668 1 93.12 116 VAL A N 1
ATOM 861 C CA . VAL A 1 116 ? 17.797 -0.59 2.148 1 93.12 116 VAL A CA 1
ATOM 862 C C . VAL A 1 116 ? 18.766 -0.221 3.268 1 93.12 116 VAL A C 1
ATOM 864 O O . VAL A 1 116 ? 18.406 0.493 4.203 1 93.12 116 VAL A O 1
ATOM 867 N N . PRO A 1 117 ? 19.938 -0.711 3.178 1 90.81 117 PRO A N 1
ATOM 868 C CA . PRO A 1 117 ? 20.922 -0.298 4.18 1 90.81 117 PRO A CA 1
ATOM 869 C C . PRO A 1 117 ? 21.219 1.198 4.129 1 90.81 117 PRO A C 1
ATOM 871 O O . PRO A 1 117 ? 21.266 1.787 3.047 1 90.81 117 PRO A O 1
ATOM 874 N N . ALA A 1 118 ? 21.375 1.832 5.332 1 87.62 118 ALA A N 1
ATOM 875 C CA . ALA A 1 118 ? 21.75 3.246 5.391 1 87.62 118 ALA A CA 1
ATOM 876 C C . ALA A 1 118 ? 23.125 3.484 4.773 1 87.62 118 ALA A C 1
ATOM 878 O O . ALA A 1 118 ? 23.984 2.6 4.793 1 87.62 118 ALA A O 1
ATOM 879 N N . ALA A 1 119 ? 23.094 4.836 4.207 1 76.12 119 ALA A N 1
ATOM 880 C CA . ALA A 1 119 ? 24.391 5.227 3.668 1 76.12 119 ALA A CA 1
ATOM 881 C C . ALA A 1 119 ? 25.422 5.387 4.781 1 76.12 119 ALA A C 1
ATOM 883 O O . ALA A 1 119 ? 25.172 6.055 5.785 1 76.12 119 ALA A O 1
ATOM 884 N N . GLY A 1 120 ? 26.391 4.543 4.918 1 71.44 120 GLY A N 1
ATOM 885 C CA . GLY A 1 120 ? 27.469 4.664 5.875 1 71.44 120 GLY A CA 1
ATOM 886 C C . GLY A 1 120 ? 27.766 3.373 6.613 1 71.44 120 GLY A C 1
ATOM 887 O O . GLY A 1 120 ? 28.5 2.518 6.117 1 71.44 120 GLY A O 1
ATOM 888 N N . ASP A 1 121 ? 26.953 3.277 7.727 1 62.72 121 ASP A N 1
ATOM 889 C CA . ASP A 1 121 ? 27.422 2.252 8.648 1 62.72 121 ASP A CA 1
ATOM 890 C C . ASP A 1 121 ? 26.828 0.887 8.305 1 62.72 121 ASP A C 1
ATOM 892 O O . ASP A 1 121 ? 27.234 -0.128 8.883 1 62.72 121 ASP A O 1
ATOM 896 N N . GLY A 1 122 ? 26.016 0.777 7.309 1 65.69 122 GLY A N 1
ATOM 897 C CA . GLY A 1 122 ? 25.453 -0.456 6.781 1 65.69 122 GLY A CA 1
ATOM 898 C C . GLY A 1 122 ? 24.609 -1.211 7.793 1 65.69 122 GLY A C 1
ATOM 899 O O . GLY A 1 122 ? 23.953 -2.195 7.449 1 65.69 122 GLY A O 1
ATOM 900 N N . ALA A 1 123 ? 24.688 -0.779 8.992 1 73 123 ALA A N 1
ATOM 901 C CA . ALA A 1 123 ? 24.047 -1.559 10.062 1 73 123 ALA A CA 1
ATOM 902 C C . ALA A 1 123 ? 22.578 -1.192 10.211 1 73 123 ALA A C 1
ATOM 904 O O . ALA A 1 123 ? 21.766 -2.035 10.586 1 73 123 ALA A O 1
ATOM 905 N N . SER A 1 124 ? 22.219 0.054 9.906 1 87 124 SER A N 1
ATOM 906 C CA . SER A 1 124 ? 20.828 0.465 10.07 1 87 124 SER A CA 1
ATOM 907 C C . SER A 1 124 ? 20.078 0.424 8.734 1 87 124 SER A C 1
ATOM 909 O O . SER A 1 124 ? 20.703 0.46 7.672 1 87 124 SER A O 1
ATOM 911 N N . MET A 1 125 ? 18.766 0.146 8.781 1 92.5 125 MET A N 1
ATOM 912 C CA . MET A 1 125 ? 17.953 0.08 7.57 1 92.5 125 MET A CA 1
ATOM 913 C C . MET A 1 125 ? 17.188 1.381 7.363 1 92.5 125 MET A C 1
ATOM 915 O O . MET A 1 125 ? 16.875 2.082 8.328 1 92.5 125 MET A O 1
ATOM 919 N N . GLU A 1 126 ? 16.984 1.655 6.086 1 94.44 126 GLU A N 1
ATOM 920 C CA . GLU A 1 126 ? 16.266 2.871 5.742 1 94.44 126 GLU A CA 1
ATOM 921 C C . GLU A 1 126 ? 15.117 2.572 4.773 1 94.44 126 GLU A C 1
ATOM 923 O O . GLU A 1 126 ? 15.172 1.591 4.027 1 94.44 126 GLU A O 1
ATOM 928 N N . VAL A 1 127 ? 14.109 3.428 4.844 1 95.38 127 VAL A N 1
ATOM 929 C CA . VAL A 1 127 ? 13.016 3.428 3.881 1 95.38 127 VAL A CA 1
ATOM 930 C C . VAL A 1 127 ? 13.312 4.418 2.758 1 95.38 127 VAL A C 1
ATOM 932 O O . VAL A 1 127 ? 13.367 5.629 2.986 1 95.38 127 VAL A O 1
ATOM 935 N N . PRO A 1 128 ? 13.531 3.945 1.552 1 96.38 128 PRO A N 1
ATOM 936 C CA . PRO A 1 128 ? 13.656 4.871 0.424 1 96.38 128 PRO A CA 1
ATOM 937 C C . PRO A 1 128 ? 12.305 5.418 -0.045 1 96.38 128 PRO A C 1
ATOM 939 O O . PRO A 1 128 ? 11.766 4.957 -1.054 1 96.38 128 PRO A O 1
ATOM 942 N N . LEU A 1 129 ? 11.867 6.438 0.521 1 97.31 129 LEU A N 1
ATOM 943 C CA . LEU A 1 129 ? 10.492 6.902 0.404 1 97.31 129 LEU A CA 1
ATOM 944 C C . LEU A 1 129 ? 10.367 7.957 -0.688 1 97.31 129 LEU A C 1
ATOM 946 O O . LEU A 1 129 ? 11.148 8.906 -0.735 1 97.31 129 LEU A O 1
ATOM 950 N N . HI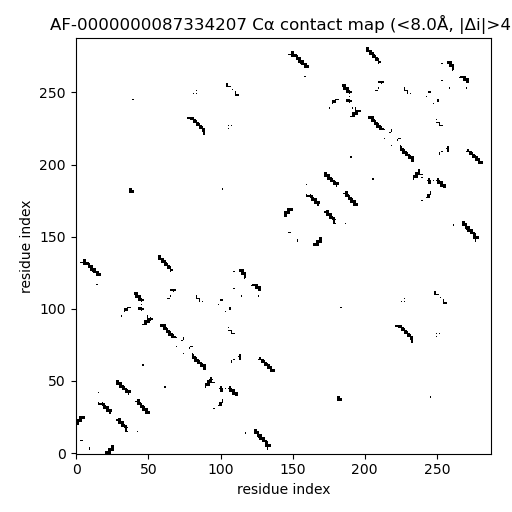S A 1 130 ? 9.398 7.746 -1.578 1 98.12 130 HIS A N 1
ATOM 951 C CA . HIS A 1 130 ? 8.891 8.828 -2.418 1 98.12 130 HIS A CA 1
ATOM 952 C C . HIS A 1 130 ? 7.633 9.445 -1.816 1 98.12 130 HIS A C 1
ATOM 954 O O . HIS A 1 130 ? 6.73 8.734 -1.376 1 98.12 130 HIS A O 1
ATOM 960 N N . ILE A 1 131 ? 7.613 10.781 -1.809 1 98 131 ILE A N 1
ATOM 961 C CA . ILE A 1 131 ? 6.465 11.453 -1.214 1 98 131 ILE A CA 1
ATOM 962 C C . ILE A 1 131 ? 6.09 12.672 -2.055 1 98 131 ILE A C 1
ATOM 964 O O . ILE A 1 131 ? 6.965 13.438 -2.475 1 98 131 ILE A O 1
ATOM 968 N N . ARG A 1 132 ? 4.84 12.773 -2.338 1 98.06 132 ARG A N 1
ATOM 969 C CA . ARG A 1 132 ? 4.289 13.961 -2.977 1 98.06 132 ARG A CA 1
ATOM 970 C C . ARG A 1 132 ? 3.115 14.523 -2.18 1 98.06 132 ARG A C 1
ATOM 972 O O . 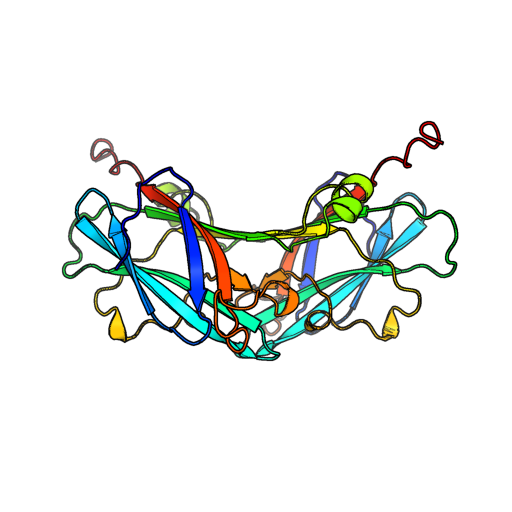ARG A 1 132 ? 2.148 13.805 -1.907 1 98.06 132 ARG A O 1
ATOM 979 N N . ILE A 1 133 ? 3.213 15.742 -1.806 1 95.81 133 ILE A N 1
ATOM 980 C CA . ILE A 1 133 ? 2.137 16.438 -1.104 1 95.81 133 ILE A CA 1
ATOM 981 C C . ILE A 1 133 ? 1.499 17.469 -2.031 1 95.81 133 ILE A C 1
ATOM 983 O O . ILE A 1 133 ? 2.199 18.266 -2.654 1 95.81 133 ILE A O 1
ATOM 987 N N . ASP A 1 134 ? 0.27 17.422 -2.102 1 93.12 134 ASP A N 1
ATOM 988 C CA . ASP A 1 134 ? -0.478 18.391 -2.898 1 93.12 134 ASP A CA 1
ATOM 989 C C . ASP A 1 134 ? -1.379 19.25 -2.014 1 93.12 134 ASP A C 1
ATOM 991 O O . ASP A 1 134 ? -2.047 18.734 -1.113 1 93.12 134 ASP A O 1
ATOM 995 N N . LYS A 1 135 ? -1.36 20.438 -2.338 1 89.81 135 LYS A N 1
ATOM 996 C CA . LYS A 1 135 ? -2.279 21.359 -1.679 1 89.81 135 LYS A CA 1
ATOM 997 C C . LYS A 1 135 ? -3.58 21.5 -2.463 1 89.81 135 LYS A C 1
ATOM 999 O O . LYS A 1 135 ? -3.561 21.75 -3.67 1 89.81 135 LYS A O 1
ATOM 1004 N N . LEU A 1 136 ? -4.613 21.172 -1.749 1 83.06 136 LEU A N 1
ATOM 1005 C CA . LEU A 1 136 ? -5.906 21.266 -2.418 1 83.06 136 LEU A CA 1
ATOM 1006 C C . LEU A 1 136 ? -6.418 22.703 -2.416 1 83.06 136 LEU A C 1
ATOM 1008 O O . LEU A 1 136 ? -6.195 23.453 -1.457 1 83.06 136 LEU A O 1
ATOM 1012 N N . SER A 1 137 ? -6.586 23.266 -3.568 1 68 137 SER A N 1
ATOM 1013 C CA . SER A 1 137 ? -7.121 24.625 -3.68 1 68 137 SER A CA 1
ATOM 1014 C C . SER A 1 137 ? -8.273 24.844 -2.709 1 68 137 SER A C 1
ATOM 1016 O O . SER A 1 137 ? -9.023 23.906 -2.4 1 68 137 SER A O 1
ATOM 1018 N N . PRO A 1 138 ? -8.242 26.016 -1.957 1 57.38 138 PRO A N 1
ATOM 1019 C CA . PRO A 1 138 ? -9.328 26.375 -1.041 1 57.38 138 PRO A CA 1
ATOM 1020 C C . PRO A 1 138 ? -10.711 26.062 -1.615 1 57.38 138 PRO A C 1
ATOM 1022 O O . PRO A 1 138 ? -10.891 26.078 -2.836 1 57.38 138 PRO A O 1
ATOM 1025 N N . TRP A 1 139 ? -11.5 25.344 -0.902 1 47.56 139 TRP A N 1
ATOM 1026 C CA . TRP A 1 139 ? -12.906 25.281 -1.283 1 47.56 139 TRP A CA 1
ATOM 1027 C C . TRP A 1 139 ? -13.375 26.625 -1.83 1 47.56 139 TRP A C 1
ATOM 1029 O O . TRP A 1 139 ? -13.008 27.688 -1.309 1 47.56 139 TRP A O 1
ATOM 1039 N N . SER A 1 140 ? -13.328 26.828 -3.035 1 41.34 140 SER A N 1
ATOM 1040 C CA . SER A 1 140 ? -13.984 28.078 -3.404 1 41.34 140 SER A CA 1
ATOM 1041 C C . SER A 1 140 ? -15.141 28.391 -2.457 1 41.34 140 SER A C 1
ATOM 1043 O O . SER A 1 140 ? -15.977 27.531 -2.186 1 41.34 140 SER A O 1
ATOM 1045 N N . ASP A 1 141 ? -15.023 29.125 -1.469 1 37.44 141 ASP A N 1
ATOM 1046 C CA . ASP A 1 141 ? -16.109 29.766 -0.736 1 37.44 141 ASP A CA 1
ATOM 1047 C C . ASP A 1 141 ? -17.312 30.031 -1.643 1 37.44 141 ASP A C 1
ATOM 1049 O O . ASP A 1 141 ? -18.312 30.578 -1.202 1 37.44 141 ASP A O 1
ATOM 1053 N N . ALA A 1 142 ? -17.188 30.031 -2.941 1 37.81 142 ALA A N 1
ATOM 1054 C CA . ALA A 1 142 ? -18.359 30.516 -3.682 1 37.81 142 ALA A CA 1
ATOM 1055 C C . ALA A 1 142 ? -19.578 29.625 -3.428 1 37.81 142 ALA A C 1
ATOM 1057 O O . ALA A 1 142 ? -20.672 29.891 -3.938 1 37.81 142 ALA A O 1
ATOM 1058 N N . LEU A 1 143 ? -19.375 28.312 -3.105 1 31.39 143 LEU A N 1
ATOM 1059 C CA . LEU A 1 143 ? -20.719 27.75 -3.031 1 31.39 143 LEU A CA 1
ATOM 1060 C C . LEU A 1 143 ? -21.344 28.016 -1.669 1 31.39 143 LEU A C 1
ATOM 1062 O O . LEU A 1 143 ? -22.234 27.266 -1.229 1 31.39 143 LEU A O 1
ATOM 1066 N N . VAL A 1 144 ? -20.734 28.969 -0.914 1 27.7 144 VAL A N 1
ATOM 1067 C CA . VAL A 1 144 ? -21.75 29.469 0.004 1 27.7 144 VAL A CA 1
ATOM 1068 C C . VAL A 1 144 ? -22.719 30.391 -0.747 1 27.7 144 VAL A C 1
ATOM 1070 O O . VAL A 1 144 ? -22.312 31.141 -1.635 1 27.7 144 VAL A O 1
ATOM 1073 N N . MET B 1 1 ? -13.438 -21.234 -5.352 1 87.5 1 MET B N 1
ATOM 1074 C CA . MET B 1 1 ? -12.734 -20.859 -6.574 1 87.5 1 MET B CA 1
ATOM 1075 C C . MET B 1 1 ? -13.477 -19.75 -7.316 1 87.5 1 MET B C 1
ATOM 1077 O O . MET B 1 1 ? -14.711 -19.719 -7.332 1 87.5 1 MET B O 1
ATOM 1081 N N . ARG B 1 2 ? -12.688 -18.797 -7.852 1 91.81 2 ARG B N 1
ATOM 1082 C CA . ARG B 1 2 ? -13.266 -17.672 -8.586 1 91.81 2 ARG B CA 1
ATOM 1083 C C . ARG B 1 2 ? -12.523 -17.438 -9.898 1 91.81 2 ARG B C 1
ATOM 1085 O O . ARG B 1 2 ? -11.297 -17.531 -9.953 1 91.81 2 ARG B O 1
ATOM 1092 N N . ALA B 1 3 ? -13.281 -17.188 -10.906 1 94.12 3 ALA B N 1
ATOM 1093 C CA . ALA B 1 3 ? -12.664 -16.891 -12.203 1 94.12 3 ALA B CA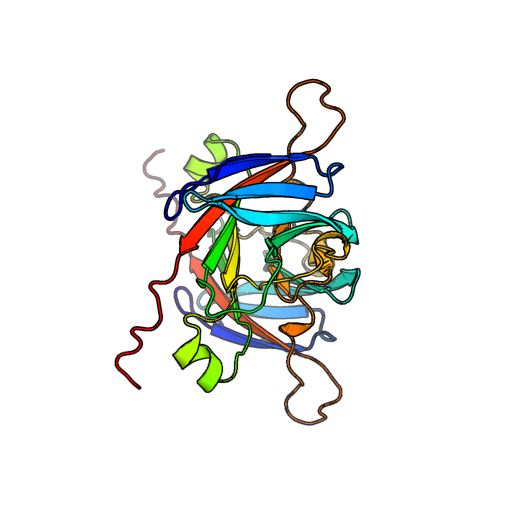 1
ATOM 1094 C C . ALA B 1 3 ? -12.172 -15.453 -12.258 1 94.12 3 ALA B C 1
ATOM 1096 O O . ALA B 1 3 ? -12.797 -14.555 -11.695 1 94.12 3 ALA B O 1
ATOM 1097 N N . VAL B 1 4 ? -11.062 -15.297 -12.945 1 94.06 4 VAL B N 1
ATOM 1098 C CA . VAL B 1 4 ? -10.547 -13.953 -13.156 1 94.06 4 VAL B CA 1
ATOM 1099 C C . VAL B 1 4 ? -10.305 -13.727 -14.648 1 94.06 4 VAL B C 1
ATOM 1101 O O . VAL B 1 4 ? -9.844 -14.633 -15.352 1 94.06 4 VAL B O 1
ATOM 1104 N N . GLN B 1 5 ? -10.633 -12.531 -15.094 1 94.19 5 GLN B N 1
ATOM 1105 C CA . GLN B 1 5 ? -10.32 -12.102 -16.453 1 94.19 5 GLN B CA 1
ATOM 1106 C C . GLN B 1 5 ? -9.102 -11.18 -16.484 1 94.19 5 GLN B C 1
ATOM 1108 O O . GLN B 1 5 ? -9.07 -10.172 -15.766 1 94.19 5 GLN B O 1
ATOM 1113 N N . TYR B 1 6 ? -8.18 -11.539 -17.297 1 94.06 6 TYR B N 1
ATOM 1114 C CA . TYR B 1 6 ? -6.977 -10.719 -17.375 1 94.06 6 TYR B CA 1
ATOM 1115 C C . TYR B 1 6 ? -7.297 -9.32 -17.891 1 94.06 6 TYR B C 1
ATOM 1117 O O . TYR B 1 6 ? -8.141 -9.148 -18.766 1 94.06 6 TYR B O 1
ATOM 1125 N N . GLY B 1 7 ? -6.586 -8.328 -17.375 1 95.25 7 GLY B N 1
ATOM 1126 C CA . GLY B 1 7 ? -6.703 -6.953 -17.828 1 95.25 7 GLY B CA 1
ATOM 1127 C C . GLY B 1 7 ? -7.93 -6.246 -17.281 1 95.25 7 GLY B C 1
ATOM 1128 O O . GLY B 1 7 ? -8.109 -5.047 -17.5 1 95.25 7 GLY B O 1
ATOM 1129 N N . LYS B 1 8 ? -8.75 -6.977 -16.578 1 96.75 8 LYS B N 1
ATOM 1130 C CA . LYS B 1 8 ? -9.953 -6.395 -16 1 96.75 8 LYS B CA 1
ATOM 1131 C C . LYS B 1 8 ? -9.859 -6.324 -14.484 1 96.75 8 LYS B C 1
ATOM 1133 O O . LYS B 1 8 ? -9.219 -7.176 -13.859 1 96.75 8 LYS B O 1
ATOM 1138 N N . VAL B 1 9 ? -10.484 -5.316 -13.977 1 97.62 9 VAL B N 1
ATOM 1139 C CA . VAL B 1 9 ? -10.547 -5.203 -12.523 1 97.62 9 VAL B CA 1
ATOM 1140 C C . VAL B 1 9 ? -11.609 -6.148 -11.977 1 97.62 9 VAL B C 1
ATOM 1142 O O . VAL B 1 9 ? -12.773 -6.09 -12.391 1 97.62 9 VAL B O 1
ATOM 1145 N N . ASN B 1 10 ? -11.242 -7.02 -11.109 1 96 10 ASN B N 1
ATOM 1146 C CA . ASN B 1 10 ? -12.156 -7.875 -10.359 1 96 10 ASN B CA 1
ATOM 1147 C C . ASN B 1 10 ? -12.344 -7.387 -8.93 1 96 10 ASN B C 1
ATOM 1149 O O . ASN B 1 10 ? -11.375 -7.02 -8.266 1 96 10 ASN B O 1
ATOM 1153 N N . LYS B 1 11 ? -13.531 -7.336 -8.5 1 95.44 11 LYS B N 1
ATOM 1154 C CA . LYS B 1 11 ? -13.828 -7.008 -7.109 1 95.44 11 LYS B CA 1
ATOM 1155 C C . LYS B 1 11 ? -14.102 -8.273 -6.297 1 95.44 11 LYS B C 1
ATOM 1157 O O . LYS B 1 11 ? -14.961 -9.078 -6.66 1 95.44 11 LYS B O 1
ATOM 1162 N N . LEU B 1 12 ? -13.344 -8.453 -5.27 1 94.5 12 LEU B N 1
ATOM 1163 C CA . LEU B 1 12 ? -13.492 -9.609 -4.398 1 94.5 12 LEU B CA 1
ATOM 1164 C C . LEU B 1 12 ? -13.797 -9.18 -2.967 1 94.5 12 LEU B C 1
ATOM 1166 O O . LEU B 1 12 ? -13.227 -8.203 -2.475 1 94.5 12 LEU B O 1
ATOM 1170 N N . GLN B 1 13 ? -14.703 -9.781 -2.348 1 93.38 13 GLN B N 1
ATOM 1171 C CA . GLN B 1 13 ? -14.922 -9.672 -0.909 1 93.38 13 GLN B CA 1
ATOM 1172 C C . GLN B 1 13 ? -14.273 -10.836 -0.167 1 93.38 13 GLN B C 1
ATOM 1174 O O . GLN B 1 13 ? -14.789 -11.961 -0.193 1 93.38 13 GLN B O 1
ATOM 1179 N N . LEU B 1 14 ? -13.141 -10.508 0.49 1 93.56 14 LEU B N 1
ATOM 1180 C CA . LEU B 1 14 ? -12.352 -11.57 1.097 1 93.56 14 LEU B CA 1
ATOM 1181 C C . LEU B 1 14 ? -12.531 -11.586 2.611 1 93.56 14 LEU B C 1
ATOM 1183 O O . LEU B 1 14 ? -12.109 -10.656 3.303 1 93.56 14 LEU B O 1
ATOM 1187 N N . PRO B 1 15 ? -13.148 -12.656 3.117 1 91.62 15 PRO B N 1
ATOM 1188 C CA . PRO B 1 15 ? -13.164 -12.75 4.578 1 91.62 15 PRO B CA 1
ATOM 1189 C C . PRO B 1 15 ? -11.766 -12.812 5.184 1 91.62 15 PRO B C 1
ATOM 1191 O O . PRO B 1 15 ? -10.898 -13.531 4.676 1 91.62 15 PRO B O 1
ATOM 1194 N N . VAL B 1 16 ? -11.547 -12.078 6.262 1 91.81 16 VAL B N 1
ATOM 1195 C CA . VAL B 1 16 ? -10.234 -12.055 6.902 1 91.81 16 VAL B CA 1
ATOM 1196 C C . VAL B 1 16 ? -9.922 -13.43 7.496 1 91.81 16 VAL B C 1
ATOM 1198 O O . VAL B 1 16 ? -8.758 -13.789 7.66 1 91.81 16 VAL B O 1
ATOM 1201 N N . SER B 1 17 ? -10.953 -14.195 7.727 1 87.69 17 SER B N 1
ATOM 1202 C CA . SER B 1 17 ? -10.797 -15.516 8.336 1 87.69 17 SER B CA 1
ATOM 1203 C C . SER B 1 17 ? -10.438 -16.562 7.293 1 87.69 17 SER B C 1
ATOM 1205 O O . SER B 1 17 ? -9.992 -17.656 7.641 1 87.69 17 SER B O 1
ATOM 1207 N N . THR B 1 18 ? -10.781 -16.297 6.004 1 82.88 18 THR B N 1
ATOM 1208 C CA . THR B 1 18 ? -10.422 -17.219 4.938 1 82.88 18 THR B CA 1
ATOM 1209 C C . THR B 1 18 ? -9 -16.953 4.445 1 82.88 18 THR B C 1
ATOM 1211 O O . THR B 1 18 ? -8.758 -15.984 3.73 1 82.88 18 THR B O 1
ATOM 1214 N N . MET B 1 19 ? -8.164 -17.844 4.652 1 87.5 19 MET B N 1
ATOM 1215 C CA . MET B 1 19 ? -6.738 -17.609 4.453 1 87.5 19 MET B CA 1
ATOM 1216 C C . MET B 1 19 ? -6.359 -17.781 2.986 1 87.5 19 MET B C 1
ATOM 1218 O O . MET B 1 19 ? -5.375 -17.188 2.529 1 87.5 19 MET B O 1
ATOM 1222 N N . ARG B 1 20 ? -7.27 -18.578 2.311 1 93.19 20 ARG B N 1
ATOM 1223 C CA . ARG B 1 20 ? -6.848 -18.875 0.946 1 93.19 20 ARG B CA 1
ATOM 1224 C C . ARG B 1 20 ? -8.039 -18.875 -0.008 1 93.19 20 ARG B C 1
ATOM 1226 O O . ARG B 1 20 ? -9.125 -19.328 0.352 1 93.19 20 ARG B O 1
ATOM 1233 N N . LEU B 1 21 ? -7.844 -18.359 -1.181 1 94.06 21 LEU B N 1
ATOM 1234 C CA . LEU B 1 21 ? -8.797 -18.391 -2.285 1 94.06 21 LEU B CA 1
ATOM 1235 C C . LEU B 1 21 ? -8.094 -18.703 -3.6 1 94.06 21 LEU B C 1
ATOM 1237 O O . LEU B 1 21 ? -7.07 -18.109 -3.926 1 94.06 21 LEU B O 1
ATOM 1241 N N . VAL B 1 22 ? -8.625 -19.625 -4.27 1 94.5 22 VAL B N 1
ATOM 1242 C CA . VAL B 1 22 ? -8.07 -19.969 -5.57 1 94.5 22 VAL B CA 1
ATOM 1243 C C . VAL B 1 22 ? -8.75 -19.156 -6.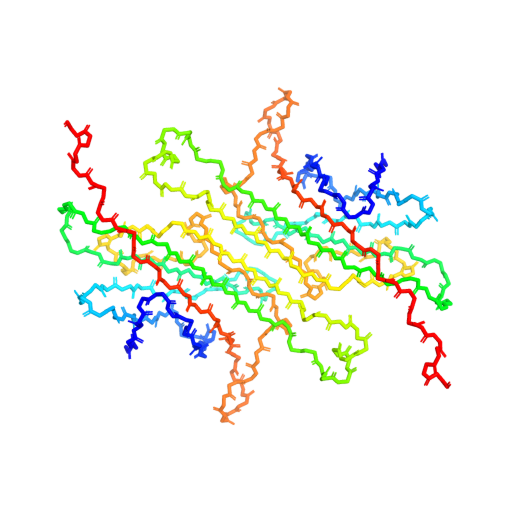664 1 94.5 22 VAL B C 1
ATOM 1245 O O . VAL B 1 22 ? -9.984 -19.109 -6.734 1 94.5 22 VAL B O 1
ATOM 1248 N N . LEU B 1 23 ? -7.953 -18.516 -7.457 1 95.06 23 LEU B N 1
ATOM 1249 C CA . LEU B 1 23 ? -8.422 -17.812 -8.648 1 95.06 23 LEU B CA 1
ATOM 1250 C C . LEU B 1 23 ? -8 -18.547 -9.914 1 95.06 23 LEU B C 1
ATOM 1252 O O . LEU B 1 23 ? -6.863 -19.016 -10.016 1 95.06 23 LEU B O 1
ATOM 1256 N N . LEU B 1 24 ? -8.875 -18.547 -10.859 1 94.12 24 LEU B N 1
ATOM 1257 C CA . LEU B 1 24 ? -8.602 -19.234 -12.117 1 94.12 24 LEU B CA 1
ATOM 1258 C C . LEU B 1 24 ? -8.609 -18.25 -13.281 1 94.12 24 LEU B C 1
ATOM 1260 O O . LEU B 1 24 ? -9.594 -17.547 -13.5 1 94.12 24 LEU B O 1
ATOM 1264 N N . GLY B 1 25 ? -7.551 -18.266 -13.969 1 90.69 25 GLY B N 1
ATOM 1265 C CA . GLY B 1 25 ? -7.465 -17.453 -15.172 1 90.69 25 GLY B CA 1
ATOM 1266 C C . GLY B 1 25 ? -8.156 -18.078 -16.375 1 90.69 25 GLY B C 1
ATOM 1267 O O . GLY B 1 25 ? -8.484 -19.266 -16.359 1 90.69 25 GLY B O 1
ATOM 1268 N N . ASP B 1 26 ? -8.273 -17.266 -17.375 1 86.19 26 ASP B N 1
ATOM 1269 C CA . ASP B 1 26 ? -8.969 -17.703 -18.594 1 86.19 26 ASP B CA 1
ATOM 1270 C C . ASP B 1 26 ? -8.211 -18.828 -19.281 1 86.19 26 ASP B C 1
ATOM 1272 O O . ASP B 1 26 ? -8.805 -19.609 -20.031 1 86.19 26 ASP B O 1
ATOM 1276 N N . ASP B 1 27 ? -6.949 -18.969 -19.188 1 86.5 27 ASP B N 1
ATOM 1277 C CA . ASP B 1 27 ? -6.125 -20 -19.812 1 86.5 27 ASP B CA 1
ATOM 1278 C C . ASP B 1 27 ? -5.82 -21.125 -18.828 1 86.5 27 ASP B C 1
ATOM 1280 O O . ASP B 1 27 ? -4.816 -21.828 -18.969 1 86.5 27 ASP B O 1
ATOM 1284 N N . ASN B 1 28 ? -6.473 -21.219 -17.781 1 86.94 28 ASN B N 1
ATOM 1285 C CA . ASN B 1 28 ? -6.418 -22.281 -16.781 1 86.94 28 ASN B CA 1
ATOM 1286 C C . ASN B 1 28 ? -5.199 -22.125 -15.875 1 86.94 28 ASN B C 1
ATOM 1288 O O . ASN B 1 28 ? -4.805 -23.078 -15.195 1 86.94 28 ASN B O 1
ATOM 1292 N N . CYS B 1 29 ? -4.605 -20.984 -15.914 1 89.62 29 CYS B N 1
ATOM 1293 C CA . CYS B 1 29 ? -3.598 -20.703 -14.898 1 89.62 29 CYS B CA 1
ATOM 1294 C C . CYS B 1 29 ? -4.238 -20.531 -13.523 1 89.62 29 CYS B C 1
ATOM 1296 O O . CYS B 1 29 ? -5.328 -19.969 -13.414 1 89.62 29 CYS B O 1
ATOM 1298 N N . VAL B 1 30 ? -3.488 -21.016 -12.57 1 91.88 30 VAL B N 1
ATOM 1299 C CA . VAL B 1 30 ? -4.031 -21 -11.211 1 91.88 30 VAL B CA 1
ATOM 1300 C C . VAL B 1 30 ? -3.275 -19.984 -10.359 1 91.88 30 VAL B C 1
ATOM 1302 O O . VAL B 1 30 ? -2.043 -20 -10.32 1 91.88 30 VAL B O 1
ATOM 1305 N N . PHE B 1 31 ? -4.008 -19.156 -9.719 1 94.19 31 PHE B N 1
ATOM 1306 C CA . PHE B 1 31 ? -3.455 -18.188 -8.773 1 94.19 31 PHE B CA 1
ATOM 1307 C C . PHE B 1 31 ? -3.973 -18.453 -7.367 1 94.19 31 PHE B C 1
ATOM 1309 O O . PHE B 1 31 ? -5.141 -18.797 -7.184 1 94.19 31 PHE B O 1
ATOM 1316 N N . LEU B 1 32 ? -3.078 -18.312 -6.457 1 95.06 32 LEU B N 1
ATOM 1317 C CA . LEU B 1 32 ? -3.447 -18.438 -5.051 1 95.06 32 LEU B CA 1
ATOM 1318 C C . LEU B 1 32 ? -3.389 -17.094 -4.348 1 95.06 32 LEU B C 1
ATOM 1320 O O . LEU B 1 32 ? -2.318 -16.484 -4.246 1 95.06 32 LEU B O 1
ATOM 1324 N N . LYS B 1 33 ? -4.539 -16.688 -3.93 1 95.62 33 LYS B N 1
ATOM 1325 C CA . LYS B 1 33 ? -4.629 -15.523 -3.066 1 95.62 33 LYS B CA 1
ATOM 1326 C C . LYS B 1 33 ? -4.613 -15.922 -1.594 1 95.62 33 LYS B C 1
ATOM 1328 O O . LYS B 1 33 ? -5.352 -16.812 -1.18 1 95.62 33 LYS B O 1
ATOM 1333 N N . THR B 1 34 ? -3.816 -15.273 -0.848 1 95.12 34 THR B N 1
ATOM 1334 C CA . THR B 1 34 ? -3.703 -15.586 0.572 1 95.12 34 THR B CA 1
ATOM 1335 C C . THR B 1 34 ? -3.945 -14.344 1.421 1 95.12 34 THR B C 1
ATOM 1337 O O . THR B 1 34 ? -3.539 -13.242 1.047 1 95.12 34 THR B O 1
ATOM 1340 N N . VAL B 1 35 ? -4.602 -14.523 2.52 1 94.62 35 VAL B N 1
ATOM 1341 C CA . VAL B 1 35 ? -4.855 -13.5 3.521 1 94.62 35 VAL B CA 1
ATOM 1342 C C . VAL B 1 35 ? -4.223 -13.906 4.852 1 94.62 35 VAL B C 1
ATOM 1344 O O . VAL B 1 35 ? -4.25 -15.078 5.223 1 94.62 35 VAL B O 1
ATOM 1347 N N . GLY B 1 36 ? -3.641 -12.922 5.469 1 91.62 36 GLY B N 1
ATOM 1348 C CA . GLY B 1 36 ? -3.076 -13.188 6.781 1 91.62 36 GLY B CA 1
ATOM 1349 C C . GLY B 1 36 ? -3.057 -11.961 7.676 1 91.62 36 GLY B C 1
ATOM 1350 O O . GLY B 1 36 ? -3.201 -10.836 7.199 1 91.62 36 GLY B O 1
ATOM 1351 N N . ALA B 1 37 ? -2.918 -12.211 8.93 1 88.19 37 ALA B N 1
ATOM 1352 C CA . ALA B 1 37 ? -2.842 -11.133 9.914 1 88.19 37 ALA B CA 1
ATOM 1353 C C . ALA B 1 37 ? -1.4 -10.672 10.117 1 88.19 37 ALA B C 1
ATOM 1355 O O . ALA B 1 37 ? -0.48 -11.492 10.156 1 88.19 37 ALA B O 1
ATOM 1356 N N . LEU B 1 38 ? -1.461 -9.391 10.07 1 86.62 38 LEU B N 1
ATOM 1357 C CA . LEU B 1 38 ? -0.219 -8.789 10.555 1 86.62 38 LEU B CA 1
ATOM 1358 C C . LEU B 1 38 ? -0.376 -8.281 11.984 1 86.62 38 LEU B C 1
ATOM 1360 O O . LEU B 1 38 ? -1.434 -8.453 12.594 1 86.62 38 LEU B O 1
ATOM 1364 N N . GLY B 1 39 ? 0.521 -7.852 12.656 1 80.44 39 GLY B N 1
ATOM 1365 C CA . GLY B 1 39 ? 0.382 -7.207 13.953 1 80.44 39 GLY B CA 1
ATOM 1366 C C . GLY B 1 39 ? -0.461 -5.949 13.906 1 80.44 39 GLY B C 1
ATOM 1367 O O . GLY B 1 39 ? -0.677 -5.379 12.836 1 80.44 39 GLY B O 1
ATOM 1368 N N . ALA B 1 40 ? -1.132 -5.551 14.992 1 81.56 40 ALA B N 1
ATOM 1369 C CA . ALA B 1 40 ? -1.859 -4.297 15.172 1 81.56 40 ALA B CA 1
ATOM 1370 C C . ALA B 1 40 ? -3.162 -4.301 14.375 1 81.56 40 ALA B C 1
ATOM 1372 O O . ALA B 1 40 ? -3.604 -3.258 13.891 1 81.56 40 ALA B O 1
ATOM 1373 N N . GLY B 1 41 ? -3.715 -5.488 14.055 1 87.75 41 GLY B N 1
ATOM 1374 C CA . GLY B 1 41 ? -4.988 -5.594 13.359 1 87.75 41 GLY B CA 1
ATOM 1375 C C . GLY B 1 41 ? -4.875 -5.41 11.859 1 87.75 41 GLY B C 1
ATOM 1376 O O . GLY B 1 41 ? -5.883 -5.34 11.156 1 87.75 41 GLY B O 1
ATOM 1377 N N . VAL B 1 42 ? -3.686 -5.344 11.398 1 92.81 42 VAL B N 1
ATOM 1378 C CA . VAL B 1 42 ? -3.445 -5.137 9.977 1 92.81 42 VAL B CA 1
ATOM 1379 C C . VAL B 1 42 ? -3.51 -6.473 9.242 1 92.81 42 VAL B C 1
ATOM 1381 O O . VAL B 1 42 ? -3.053 -7.496 9.758 1 92.81 42 VAL B O 1
ATOM 1384 N N . THR B 1 43 ? -4.129 -6.414 8.078 1 94.31 43 THR B N 1
ATOM 1385 C CA . THR B 1 43 ? -4.27 -7.617 7.262 1 94.31 43 THR B CA 1
ATOM 1386 C C . THR B 1 43 ? -3.33 -7.566 6.059 1 94.31 43 THR B C 1
ATOM 1388 O O . THR B 1 43 ? -3.182 -6.523 5.422 1 94.31 43 THR B O 1
ATOM 1391 N N . ALA B 1 44 ? -2.695 -8.664 5.777 1 95.5 44 ALA B N 1
ATOM 1392 C CA . ALA B 1 44 ? -1.869 -8.812 4.578 1 95.5 44 ALA B CA 1
ATOM 1393 C C . ALA B 1 44 ? -2.582 -9.648 3.521 1 95.5 44 ALA B C 1
ATOM 1395 O O . ALA B 1 44 ? -3.219 -10.656 3.842 1 95.5 44 ALA B O 1
ATOM 1396 N N . VAL B 1 45 ? -2.531 -9.234 2.264 1 97 45 VAL B N 1
ATOM 1397 C CA . VAL B 1 45 ? -3.068 -9.992 1.139 1 97 45 VAL B CA 1
ATOM 1398 C C . VAL B 1 45 ? -1.993 -10.156 0.068 1 97 45 VAL B C 1
ATOM 1400 O O . VAL B 1 45 ? -1.343 -9.188 -0.324 1 97 45 VAL B O 1
ATOM 1403 N N . SER B 1 46 ? -1.773 -11.328 -0.407 1 96.12 46 SER B N 1
ATOM 1404 C CA . SER B 1 46 ? -0.832 -11.609 -1.486 1 96.12 46 SER B CA 1
ATOM 1405 C C . SER B 1 46 ? -1.429 -12.57 -2.506 1 96.12 46 SER B C 1
ATOM 1407 O O . SER B 1 46 ? -2.451 -13.211 -2.242 1 96.12 46 SER B O 1
ATOM 1409 N N . VAL B 1 47 ? -0.859 -12.562 -3.68 1 95.94 47 VAL B N 1
ATOM 1410 C CA . VAL B 1 47 ? -1.259 -13.484 -4.738 1 95.94 47 VAL B CA 1
ATOM 1411 C C . VAL B 1 47 ? -0.018 -14.047 -5.43 1 95.94 47 VAL B C 1
ATOM 1413 O O . VAL B 1 47 ? 0.938 -13.312 -5.691 1 95.94 47 VAL B O 1
ATOM 1416 N N . VAL B 1 48 ? -0.02 -15.297 -5.664 1 93.69 48 VAL B N 1
ATOM 1417 C CA . VAL B 1 48 ? 1.049 -15.953 -6.41 1 93.69 48 VAL B CA 1
ATOM 1418 C C . VAL B 1 48 ? 0.45 -16.812 -7.52 1 93.69 48 VAL B C 1
ATOM 1420 O O . VAL B 1 48 ? -0.739 -17.141 -7.488 1 93.69 48 VAL B O 1
ATOM 1423 N N . CYS B 1 49 ? 1.262 -17.078 -8.492 1 92.19 49 CYS B N 1
ATOM 1424 C CA . CYS B 1 49 ? 0.878 -18.031 -9.531 1 92.19 49 CYS B CA 1
ATOM 1425 C C . CYS B 1 49 ? 1.274 -19.453 -9.141 1 92.19 49 CYS B C 1
ATOM 1427 O O . CYS B 1 49 ? 2.453 -19.734 -8.914 1 92.19 49 CYS B O 1
ATOM 1429 N N . ALA B 1 50 ? 0.299 -20.281 -9.039 1 89.56 50 ALA B N 1
ATOM 1430 C CA . ALA B 1 50 ? 0.569 -21.672 -8.703 1 89.56 50 ALA B CA 1
ATOM 1431 C C . ALA B 1 50 ? 0.843 -22.5 -9.953 1 89.56 50 ALA B C 1
ATOM 1433 O O . ALA B 1 50 ? -0.01 -22.609 -10.836 1 89.56 50 ALA B O 1
ATOM 1434 N N . ARG B 1 51 ? 2.051 -23 -10 1 82.31 51 ARG B N 1
ATOM 1435 C CA . ARG B 1 51 ? 2.396 -23.797 -11.172 1 82.31 51 ARG B CA 1
ATOM 1436 C C . ARG B 1 51 ? 2.953 -25.156 -10.773 1 82.31 51 ARG B C 1
ATOM 1438 O O . ARG B 1 51 ? 3.643 -25.281 -9.758 1 82.31 51 ARG B O 1
ATOM 1445 N N . ALA B 1 52 ? 2.461 -26.172 -11.484 1 66.75 52 ALA B N 1
ATOM 1446 C CA . ALA B 1 52 ? 2.984 -27.516 -11.258 1 66.75 52 ALA B CA 1
ATOM 1447 C C . ALA B 1 52 ? 4.387 -27.672 -11.844 1 66.75 52 ALA B C 1
ATOM 1449 O O . ALA B 1 52 ? 5.223 -28.391 -11.289 1 66.75 52 ALA B O 1
ATOM 1450 N N . ARG B 1 53 ? 4.715 -27.203 -13.164 1 60.09 53 ARG B N 1
ATOM 1451 C CA . ARG B 1 53 ? 5.984 -27.484 -13.828 1 60.09 53 ARG B CA 1
ATOM 1452 C C . ARG B 1 53 ? 6.648 -26.188 -14.289 1 60.09 53 ARG B C 1
ATOM 1454 O O . ARG B 1 53 ? 5.98 -25.172 -14.469 1 60.09 53 ARG B O 1
ATOM 1461 N N . ALA B 1 54 ? 8.008 -26.125 -14.156 1 52.75 54 ALA B N 1
ATOM 1462 C CA . ALA B 1 54 ? 8.953 -25.047 -14.438 1 52.75 54 ALA B CA 1
ATOM 1463 C C . ALA B 1 54 ? 8.852 -24.594 -15.891 1 52.75 54 ALA B C 1
ATOM 1465 O O . ALA B 1 54 ? 9.578 -23.703 -16.328 1 52.75 54 ALA B O 1
ATOM 1466 N N . ALA B 1 55 ? 8.18 -25.156 -16.812 1 51.22 55 ALA B N 1
ATOM 1467 C CA . ALA B 1 55 ? 8.43 -24.766 -18.203 1 51.22 55 ALA B CA 1
ATOM 1468 C C . ALA B 1 55 ? 8.234 -23.25 -18.391 1 51.22 55 ALA B C 1
ATOM 1470 O O . ALA B 1 55 ? 7.758 -22.562 -17.484 1 51.22 55 ALA B O 1
ATOM 1471 N N . ARG B 1 56 ? 8.594 -22.766 -19.75 1 57.22 56 ARG B N 1
ATOM 1472 C CA . ARG B 1 56 ? 8.602 -21.406 -20.281 1 57.22 56 ARG B CA 1
ATOM 1473 C C . ARG B 1 56 ? 7.312 -20.672 -19.922 1 57.22 56 ARG B C 1
ATOM 1475 O O . ARG B 1 56 ? 6.246 -20.984 -20.453 1 57.22 56 ARG B O 1
ATOM 1482 N N . ARG B 1 57 ? 7.062 -20.031 -18.766 1 66.56 57 ARG B N 1
ATOM 1483 C CA . ARG B 1 57 ? 5.785 -19.828 -18.094 1 66.56 57 ARG B CA 1
ATOM 1484 C C . ARG B 1 57 ? 5.367 -18.359 -18.125 1 66.56 57 ARG B C 1
ATOM 1486 O O . ARG B 1 57 ? 6.219 -17.469 -18.141 1 66.56 57 ARG B O 1
ATOM 1493 N N . PRO B 1 58 ? 4.141 -18.188 -18.672 1 76.5 58 PRO B N 1
ATOM 1494 C CA . PRO B 1 58 ? 3.639 -16.812 -18.719 1 76.5 58 PRO B CA 1
ATOM 1495 C C . PRO B 1 58 ? 3.953 -16.016 -17.453 1 76.5 58 PRO B C 1
ATOM 1497 O O . PRO B 1 58 ? 4.086 -16.594 -16.375 1 76.5 58 PRO B O 1
ATOM 1500 N N . ARG B 1 59 ? 4.246 -14.852 -17.703 1 86 59 ARG B N 1
ATOM 1501 C CA . ARG B 1 59 ? 4.445 -13.914 -16.594 1 86 59 ARG B CA 1
ATOM 1502 C C . ARG B 1 59 ? 3.209 -13.047 -16.391 1 86 59 ARG B C 1
ATOM 1504 O O . ARG B 1 59 ? 2.533 -12.68 -17.359 1 86 59 ARG B O 1
ATOM 1511 N N . PHE B 1 60 ? 3.057 -12.805 -15.133 1 90.75 60 PHE B N 1
ATOM 1512 C CA . PHE B 1 60 ? 1.887 -12 -14.781 1 90.75 60 PHE B CA 1
ATOM 1513 C C . PHE B 1 60 ? 2.277 -10.844 -13.875 1 90.75 60 PHE B C 1
ATOM 1515 O O . PHE B 1 60 ? 3.248 -10.93 -13.125 1 90.75 60 PHE B O 1
ATOM 1522 N N . THR B 1 61 ? 1.595 -9.781 -14.039 1 93.31 61 THR B N 1
ATOM 1523 C CA . THR B 1 61 ? 1.612 -8.711 -13.047 1 93.31 61 THR B CA 1
ATOM 1524 C C . THR B 1 61 ? 0.258 -8.594 -12.352 1 93.31 61 THR B C 1
ATOM 1526 O O . THR B 1 61 ? -0.757 -9.055 -12.883 1 93.31 61 THR B O 1
ATOM 1529 N N . CYS B 1 62 ? 0.324 -8.141 -11.211 1 95.94 62 CYS B N 1
ATOM 1530 C CA . CYS B 1 62 ? -0.9 -7.996 -10.43 1 95.94 62 CYS B CA 1
ATOM 1531 C C . CYS B 1 62 ? -0.946 -6.641 -9.742 1 95.94 62 CYS B C 1
ATOM 1533 O O . CYS B 1 62 ? 0.021 -6.238 -9.094 1 95.94 62 CYS B O 1
ATOM 1535 N N . LYS B 1 63 ? -1.99 -5.953 -9.906 1 97.75 63 LYS B N 1
ATOM 1536 C CA . LYS B 1 63 ? -2.32 -4.742 -9.156 1 97.75 63 LYS B CA 1
ATOM 1537 C C . LYS B 1 63 ? -3.486 -4.988 -8.203 1 97.75 63 LYS B C 1
ATOM 1539 O O . LYS B 1 63 ? -4.543 -5.469 -8.617 1 97.75 63 LYS B O 1
ATOM 1544 N N . MET B 1 64 ? -3.322 -4.742 -6.91 1 98.38 64 MET B N 1
ATOM 1545 C CA . MET B 1 64 ? -4.363 -4.871 -5.895 1 98.38 64 MET B CA 1
ATOM 1546 C C . MET B 1 64 ? -4.52 -3.574 -5.105 1 98.38 64 MET B C 1
ATOM 1548 O O . MET B 1 64 ? -3.527 -2.908 -4.797 1 98.38 64 MET B O 1
ATOM 1552 N N . TRP B 1 65 ? -5.688 -3.246 -4.75 1 98.38 65 TRP B N 1
ATOM 1553 C CA . TRP B 1 65 ? -5.863 -2.074 -3.9 1 98.38 65 TRP B CA 1
ATOM 1554 C C . TRP B 1 65 ? -7.188 -2.135 -3.15 1 98.38 65 TRP B C 1
ATOM 1556 O O . TRP B 1 65 ? -8.062 -2.941 -3.484 1 98.38 65 TRP B O 1
ATOM 1566 N N . VAL B 1 66 ? -7.27 -1.393 -2.133 1 97.81 66 VAL B N 1
ATOM 1567 C CA . VAL B 1 66 ? -8.477 -1.145 -1.357 1 97.81 66 VAL B CA 1
ATOM 1568 C C . VAL B 1 66 ? -8.672 0.358 -1.161 1 97.81 66 VAL B C 1
ATOM 1570 O O . VAL B 1 66 ? -7.691 1.106 -1.069 1 97.81 66 VAL B O 1
ATOM 1573 N N . ASN B 1 67 ? -9.898 0.726 -1.1 1 95.5 67 ASN B N 1
ATOM 1574 C CA . ASN B 1 67 ? -10.258 2.113 -0.831 1 95.5 67 ASN B CA 1
ATOM 1575 C C . ASN B 1 67 ? -10.914 2.268 0.538 1 95.5 67 ASN B C 1
ATOM 1577 O O . ASN B 1 67 ? -11.68 1.4 0.964 1 95.5 67 ASN B O 1
ATOM 1581 N N . LEU B 1 68 ? -10.453 3.344 1.116 1 92.5 68 LEU B N 1
ATOM 1582 C CA . LEU B 1 68 ? -11.172 3.65 2.35 1 92.5 68 LEU B CA 1
ATOM 1583 C C . LEU B 1 68 ? -12.523 4.297 2.047 1 92.5 68 LEU B C 1
ATOM 1585 O O . LEU B 1 68 ? -12.578 5.352 1.412 1 92.5 68 LEU B O 1
ATOM 1589 N N . GLU B 1 69 ? -13.539 3.602 2.463 1 78.5 69 GLU B N 1
ATOM 1590 C CA . GLU B 1 69 ? -14.875 4.129 2.197 1 78.5 69 GLU B CA 1
ATOM 1591 C C . GLU B 1 69 ? -15.141 5.395 3.008 1 78.5 69 GLU B C 1
ATOM 1593 O O . GLU B 1 69 ? -14.938 5.414 4.223 1 78.5 69 GLU B O 1
ATOM 1598 N N . THR B 1 70 ? -15.156 6.457 2.416 1 71 70 THR B N 1
ATOM 1599 C CA . THR B 1 70 ? -15.555 7.719 3.031 1 71 70 THR B CA 1
ATOM 1600 C C . THR B 1 70 ? -16.953 8.117 2.582 1 71 70 THR B C 1
ATOM 1602 O O . THR B 1 70 ? -17.312 7.961 1.41 1 71 70 THR B O 1
ATOM 1605 N N . PRO B 1 71 ? -17.734 8.375 3.639 1 63.44 71 PRO B N 1
ATOM 1606 C CA . PRO B 1 71 ? -19.078 8.805 3.23 1 63.44 71 PRO B CA 1
ATOM 1607 C C . PRO B 1 71 ? -19.062 9.781 2.059 1 63.44 71 PRO B C 1
ATOM 1609 O O . PRO B 1 71 ? -18.141 10.594 1.945 1 63.44 71 PRO B O 1
ATOM 1612 N N . PRO B 1 72 ? -19.922 9.477 1.177 1 61.41 72 PRO B N 1
ATOM 1613 C CA . PRO B 1 72 ? -19.969 10.281 -0.047 1 61.41 72 PRO B CA 1
ATOM 1614 C C . PRO B 1 72 ? -19.875 11.773 0.227 1 61.41 72 PRO B C 1
ATOM 1616 O O . PRO B 1 72 ? -19.203 12.5 -0.521 1 61.41 72 PRO B O 1
ATOM 1619 N N . ALA B 1 73 ? -20.594 12.18 1.23 1 56.59 73 ALA B N 1
ATOM 1620 C CA . ALA B 1 73 ? -20.562 13.602 1.555 1 56.59 73 ALA B CA 1
ATOM 1621 C C . ALA B 1 73 ? -19.141 14.07 1.854 1 56.59 73 ALA B C 1
ATOM 1623 O O . ALA B 1 73 ? -18.766 15.188 1.487 1 56.59 73 ALA B O 1
ATOM 1624 N N . ALA B 1 74 ? -18.484 13.266 2.455 1 57.72 74 ALA B N 1
ATOM 1625 C CA . ALA B 1 74 ? -17.109 13.633 2.809 1 57.72 74 ALA B CA 1
ATOM 1626 C C . ALA B 1 74 ? -16.203 13.625 1.58 1 57.72 74 ALA B C 1
ATOM 1628 O O . ALA B 1 74 ? -15.289 14.445 1.467 1 57.72 74 ALA B O 1
ATOM 1629 N N . VAL B 1 75 ? -16.562 12.68 0.646 1 58.22 75 VAL B N 1
ATOM 1630 C CA . VAL B 1 75 ? -15.773 12.586 -0.582 1 58.22 75 VAL B CA 1
ATOM 1631 C C . VAL B 1 75 ? -16 13.836 -1.436 1 58.22 75 VAL B C 1
ATOM 1633 O O . VAL B 1 75 ? -15.062 14.383 -2.004 1 58.22 75 VAL B O 1
ATOM 1636 N N . ALA B 1 76 ? -17.266 14.133 -1.545 1 55.25 76 ALA B N 1
ATOM 1637 C CA . ALA B 1 76 ? -17.625 15.32 -2.322 1 55.25 76 ALA B CA 1
ATOM 1638 C C . ALA B 1 76 ? -16.844 16.547 -1.841 1 55.25 76 ALA B C 1
ATOM 1640 O O . ALA B 1 76 ? -16.453 17.391 -2.645 1 55.25 76 ALA B O 1
ATOM 1641 N N . ASN B 1 77 ? -16.656 16.531 -0.557 1 54 77 ASN B N 1
ATOM 1642 C CA . ASN B 1 77 ? -16.047 17.719 0.015 1 54 77 ASN B CA 1
ATOM 1643 C C . ASN B 1 77 ? -14.531 17.594 0.08 1 54 77 ASN B C 1
ATOM 1645 O O . ASN B 1 77 ? -13.812 18.594 0.019 1 54 77 ASN B O 1
ATOM 1649 N N . TYR B 1 78 ? -14.266 16.266 0.174 1 58.19 78 TYR B N 1
ATOM 1650 C CA . TYR B 1 78 ? -12.875 16.141 0.619 1 58.19 78 TYR B CA 1
ATOM 1651 C C . TYR B 1 78 ? -12 15.562 -0.479 1 58.19 78 TYR B C 1
ATOM 1653 O O . TYR B 1 78 ? -10.773 15.555 -0.363 1 58.19 78 TYR B O 1
ATOM 1661 N N . GLY B 1 79 ? -12.672 15.273 -1.563 1 61.97 79 GLY B N 1
ATOM 1662 C CA . GLY B 1 79 ? -11.805 14.836 -2.648 1 61.97 79 GLY B CA 1
ATOM 1663 C C . GLY B 1 79 ? -11.797 13.328 -2.826 1 61.97 79 GLY B C 1
ATOM 1664 O O . GLY B 1 79 ? -12.812 12.664 -2.604 1 61.97 79 GLY B O 1
ATOM 1665 N N . LYS B 1 80 ? -10.75 12.781 -3.246 1 73.19 80 LYS B N 1
ATOM 1666 C CA . LYS B 1 80 ? -10.531 11.406 -3.666 1 73.19 80 LYS B CA 1
ATOM 1667 C C . LYS B 1 80 ? -10.375 10.477 -2.461 1 73.19 80 LYS B C 1
ATOM 1669 O O . LYS B 1 80 ? -9.883 10.898 -1.412 1 73.19 80 LYS B O 1
ATOM 1674 N N . GLU B 1 81 ? -10.938 9.258 -2.4 1 87.94 81 GLU B N 1
ATOM 1675 C CA . GLU B 1 81 ? -10.812 8.234 -1.361 1 87.94 81 GLU B CA 1
ATOM 1676 C C . GLU B 1 81 ? -9.352 7.848 -1.148 1 87.94 81 GLU B C 1
ATOM 1678 O O . GLU B 1 81 ? -8.555 7.859 -2.092 1 87.94 81 GLU B O 1
ATOM 1683 N N . ASP B 1 82 ? -9.078 7.672 0.138 1 93.06 82 ASP B N 1
ATOM 1684 C CA . ASP B 1 82 ? -7.773 7.094 0.425 1 93.06 82 ASP B CA 1
ATOM 1685 C C . ASP B 1 82 ? -7.617 5.727 -0.245 1 93.06 82 ASP B C 1
ATOM 1687 O O . ASP B 1 82 ? -8.562 4.941 -0.286 1 93.06 82 ASP B O 1
ATOM 1691 N N . VAL B 1 83 ? -6.453 5.438 -0.702 1 96 83 VAL B N 1
ATOM 1692 C CA . VAL B 1 83 ? -6.184 4.176 -1.386 1 96 83 VAL B CA 1
ATOM 1693 C C . VAL B 1 83 ? -4.871 3.584 -0.884 1 96 83 VAL B C 1
ATOM 1695 O O . VAL B 1 83 ? -3.891 4.309 -0.69 1 96 83 VAL B O 1
ATOM 1698 N N . VAL B 1 84 ? -4.855 2.344 -0.615 1 98 84 VAL B N 1
ATOM 1699 C CA . VAL B 1 84 ? -3.652 1.542 -0.427 1 98 84 VAL B CA 1
ATOM 1700 C C . VAL B 1 84 ? -3.5 0.558 -1.584 1 98 84 VAL B C 1
ATOM 1702 O O . VAL B 1 84 ? -4.441 -0.169 -1.917 1 98 84 VAL B O 1
ATOM 1705 N N . LEU B 1 85 ? -2.301 0.521 -2.174 1 98.25 85 LEU B N 1
ATOM 1706 C CA . LEU B 1 85 ? -2.162 -0.2 -3.436 1 98.25 85 LEU B CA 1
ATOM 1707 C C . LEU B 1 85 ? -0.801 -0.884 -3.521 1 98.25 85 LEU B C 1
ATOM 1709 O O . LEU B 1 85 ? 0.198 -0.353 -3.033 1 98.25 85 LEU B O 1
ATOM 1713 N N . VAL B 1 86 ? -0.817 -2.051 -4.121 1 98 86 VAL B N 1
ATOM 1714 C CA . VAL B 1 86 ? 0.427 -2.672 -4.566 1 98 86 VAL B CA 1
ATOM 1715 C C . VAL B 1 86 ? 0.351 -2.973 -6.062 1 98 86 VAL B C 1
ATOM 1717 O O . VAL B 1 86 ? -0.714 -3.318 -6.578 1 98 86 VAL B O 1
ATOM 1720 N N . ASP B 1 87 ? 1.37 -2.754 -6.758 1 95.88 87 ASP B N 1
ATOM 1721 C CA . ASP B 1 87 ? 1.617 -3.164 -8.141 1 95.88 87 ASP B CA 1
ATOM 1722 C C . ASP B 1 87 ? 2.881 -4.016 -8.234 1 95.88 87 ASP B C 1
ATOM 1724 O O . ASP B 1 87 ? 3.984 -3.531 -7.98 1 95.88 87 ASP B O 1
ATOM 1728 N N . MET B 1 88 ? 2.676 -5.34 -8.641 1 93.5 88 MET B N 1
ATOM 1729 C CA . MET B 1 88 ? 3.797 -6.25 -8.438 1 93.5 88 MET B CA 1
ATOM 1730 C C . MET B 1 88 ? 3.904 -7.246 -9.594 1 93.5 88 MET B C 1
ATOM 1732 O O . MET B 1 88 ? 2.906 -7.559 -10.242 1 93.5 88 MET B O 1
ATOM 1736 N N . GLN B 1 89 ? 5.109 -7.715 -9.781 1 90.38 89 GLN B N 1
ATOM 1737 C CA . GLN B 1 89 ? 5.309 -8.938 -10.547 1 90.38 89 GLN B CA 1
ATOM 1738 C C . GLN B 1 89 ? 4.906 -10.164 -9.742 1 90.38 89 GLN B C 1
ATOM 1740 O O . GLN B 1 89 ? 5.352 -10.344 -8.609 1 90.38 89 GLN B O 1
ATOM 1745 N N . MET B 1 90 ? 4.121 -10.953 -10.375 1 90.75 90 MET B N 1
ATOM 1746 C CA . MET B 1 90 ? 3.641 -12.109 -9.625 1 90.75 90 MET B CA 1
ATOM 1747 C C . MET B 1 90 ? 4.676 -13.227 -9.625 1 90.75 90 MET B C 1
ATOM 1749 O O . MET B 1 90 ? 5.168 -13.617 -10.688 1 90.75 90 MET B O 1
ATOM 1753 N N . ARG B 1 91 ? 4.93 -13.734 -8.516 1 88.5 91 ARG B N 1
ATOM 1754 C CA . ARG B 1 91 ? 5.836 -14.867 -8.383 1 88.5 91 ARG B CA 1
ATOM 1755 C C . ARG B 1 91 ? 5.113 -16.188 -8.648 1 88.5 91 ARG B C 1
ATOM 1757 O O . ARG B 1 91 ? 3.916 -16.312 -8.375 1 88.5 91 ARG B O 1
ATOM 1764 N N . SER B 1 92 ? 5.898 -17.094 -9.188 1 87.38 92 SER B N 1
ATOM 1765 C CA . SER B 1 92 ? 5.375 -18.438 -9.383 1 87.38 92 SER B CA 1
ATOM 1766 C C . SER B 1 92 ? 5.898 -19.391 -8.312 1 87.38 92 SER B C 1
ATOM 1768 O O . SER B 1 92 ? 7.066 -19.312 -7.926 1 87.38 92 SER B O 1
ATOM 1770 N N . ILE B 1 93 ? 4.945 -20.219 -7.848 1 86.12 93 ILE B N 1
ATOM 1771 C CA . ILE B 1 93 ? 5.344 -21.172 -6.816 1 86.12 93 ILE B CA 1
ATOM 1772 C C . ILE B 1 93 ? 4.832 -22.562 -7.172 1 86.12 93 ILE B C 1
ATOM 1774 O O . ILE B 1 93 ? 3.781 -22.703 -7.805 1 86.12 93 ILE B O 1
ATOM 1778 N N . SER B 1 94 ? 5.578 -23.547 -6.758 1 82.62 94 SER B N 1
ATOM 1779 C CA . SER B 1 94 ? 5.184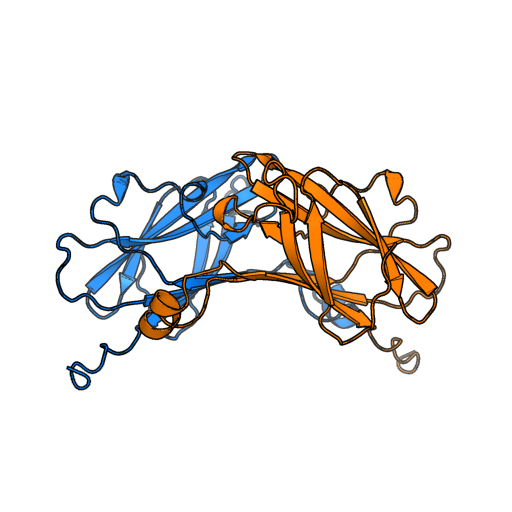 -24.922 -7.023 1 82.62 94 SER B CA 1
ATOM 1780 C C . SER B 1 94 ? 4.398 -25.516 -5.859 1 82.62 94 SER B C 1
ATOM 1782 O O . SER B 1 94 ? 3.639 -26.469 -6.031 1 82.62 94 SER B O 1
ATOM 1784 N N . SER B 1 95 ? 4.625 -24.984 -4.645 1 81.31 95 SER B N 1
ATOM 1785 C CA . SER B 1 95 ? 3.934 -25.469 -3.453 1 81.31 95 SER B CA 1
ATOM 1786 C C . SER B 1 95 ? 3.051 -24.375 -2.848 1 81.31 95 SER B C 1
ATOM 1788 O O . SER B 1 95 ? 3.428 -23.734 -1.862 1 81.31 95 SER B O 1
ATOM 1790 N N . PRO B 1 96 ? 1.911 -24.266 -3.363 1 75.81 96 PRO B N 1
ATOM 1791 C CA . PRO B 1 96 ? 1.06 -23.141 -2.936 1 75.81 96 PRO B CA 1
ATOM 1792 C C . PRO B 1 96 ? 0.582 -23.297 -1.491 1 75.81 96 PRO B C 1
ATOM 1794 O O . PRO B 1 96 ? 0.247 -22.297 -0.845 1 75.81 96 PRO B O 1
ATOM 1797 N N . GLY B 1 97 ? 0.59 -24.516 -0.939 1 79.56 97 GLY B N 1
ATOM 1798 C CA . GLY B 1 97 ? 0.145 -24.734 0.428 1 79.56 97 GLY B CA 1
ATOM 1799 C C . GLY B 1 97 ? 1.021 -24.047 1.457 1 79.56 97 GLY B C 1
ATOM 1800 O O . GLY B 1 97 ? 0.602 -23.828 2.598 1 79.56 97 GLY B O 1
ATOM 1801 N N . ALA B 1 98 ? 2.178 -23.609 1.109 1 81 98 ALA B N 1
ATOM 1802 C CA . ALA B 1 98 ? 3.129 -23.047 2.057 1 81 98 ALA B CA 1
ATOM 1803 C C . ALA B 1 98 ? 3.133 -21.516 1.976 1 81 98 ALA B C 1
ATOM 1805 O O . ALA B 1 98 ? 3.82 -20.844 2.752 1 81 98 ALA B O 1
ATOM 1806 N N . VAL B 1 99 ? 2.33 -21.016 1.172 1 86.94 99 VAL B N 1
ATOM 1807 C CA . VAL B 1 99 ? 2.391 -19.578 0.925 1 86.94 99 VAL B CA 1
ATOM 1808 C C . VAL B 1 99 ? 1.694 -18.828 2.059 1 86.94 99 VAL B C 1
ATOM 1810 O O . VAL B 1 99 ? 0.558 -19.156 2.416 1 86.94 99 VAL B O 1
ATOM 1813 N N . VAL B 1 100 ? 2.436 -17.953 2.678 1 89.06 100 VAL B N 1
ATOM 1814 C CA . VAL B 1 100 ? 1.943 -17.016 3.682 1 89.06 100 VAL B CA 1
ATOM 1815 C C . VAL B 1 100 ? 2.023 -15.586 3.141 1 89.06 100 VAL B C 1
ATOM 1817 O O . VAL B 1 100 ? 3.059 -15.172 2.611 1 89.06 100 VAL B O 1
ATOM 1820 N N . ALA B 1 101 ? 0.927 -14.875 3.279 1 91.44 101 ALA B N 1
ATOM 1821 C CA . ALA B 1 101 ? 0.831 -13.555 2.672 1 91.44 101 ALA B CA 1
ATOM 1822 C C . ALA B 1 101 ? 1.993 -12.664 3.104 1 91.44 101 ALA B C 1
ATOM 1824 O O . ALA B 1 101 ? 2.693 -12.094 2.264 1 91.44 101 ALA B O 1
ATOM 1825 N N . ALA B 1 102 ? 2.273 -12.586 4.395 1 86.81 102 ALA B N 1
ATOM 1826 C CA . ALA B 1 102 ? 3.293 -11.688 4.93 1 86.81 102 ALA B CA 1
ATOM 1827 C C . ALA B 1 102 ? 4.695 -12.227 4.66 1 86.81 102 ALA B C 1
ATOM 1829 O O . ALA B 1 102 ? 5.688 -11.547 4.938 1 86.81 102 ALA B O 1
ATOM 1830 N N . GLY B 1 103 ? 4.785 -13.406 4.109 1 89.25 103 GLY B N 1
ATOM 1831 C CA . GLY B 1 103 ? 6.07 -13.992 3.762 1 89.25 103 GLY B CA 1
ATOM 1832 C C . GLY B 1 103 ? 6.516 -13.664 2.35 1 89.25 103 GLY B C 1
ATOM 1833 O O . GLY B 1 103 ? 7.668 -13.898 1.985 1 89.25 103 GLY B O 1
ATOM 1834 N N . GLU B 1 104 ? 5.625 -13.156 1.551 1 91.06 104 GLU B N 1
ATOM 1835 C CA . GLU B 1 104 ? 5.949 -12.758 0.185 1 91.06 104 GLU B CA 1
ATOM 1836 C C . GLU B 1 104 ? 6.715 -11.438 0.163 1 91.06 104 GLU B C 1
ATOM 1838 O O . GLU B 1 104 ? 6.559 -10.609 1.061 1 91.06 104 GLU B O 1
ATOM 1843 N N . PRO B 1 105 ? 7.477 -11.227 -0.862 1 92 105 PRO B N 1
ATOM 1844 C CA . PRO B 1 105 ? 8.25 -9.984 -0.921 1 92 105 PRO B CA 1
ATOM 1845 C C . PRO B 1 105 ? 7.363 -8.742 -0.984 1 92 105 PRO B C 1
ATOM 1847 O O . PRO B 1 105 ? 7.727 -7.691 -0.447 1 92 105 PRO B O 1
ATOM 1850 N N . THR B 1 106 ? 6.324 -8.898 -1.721 1 93.88 106 THR B N 1
ATOM 1851 C CA . THR B 1 106 ? 5.355 -7.816 -1.864 1 93.88 106 THR B CA 1
ATOM 1852 C C . THR B 1 106 ? 3.949 -8.305 -1.538 1 93.88 106 THR B C 1
ATOM 1854 O O . THR B 1 106 ? 3.537 -9.375 -1.991 1 93.88 106 THR B O 1
ATOM 1857 N N . PHE B 1 107 ? 3.266 -7.543 -0.721 1 96.25 107 PHE B N 1
ATOM 1858 C CA . PHE B 1 107 ? 1.878 -7.84 -0.385 1 96.25 107 PHE B CA 1
ATOM 1859 C C . PHE B 1 107 ? 1.108 -6.559 -0.088 1 96.25 107 PHE B C 1
ATOM 1861 O O . PHE B 1 107 ? 1.707 -5.523 0.214 1 96.25 107 PHE B O 1
ATOM 1868 N N . LEU B 1 108 ? -0.125 -6.578 -0.232 1 97.62 108 LEU B N 1
ATOM 1869 C CA . LEU B 1 108 ? -1.016 -5.48 0.128 1 97.62 108 LEU B CA 1
ATOM 1870 C C . LEU B 1 108 ? -1.3 -5.48 1.626 1 97.62 108 LEU B C 1
ATOM 1872 O O . LEU B 1 108 ? -1.591 -6.527 2.207 1 97.62 108 LEU B O 1
ATOM 1876 N N . THR B 1 109 ? -1.196 -4.391 2.203 1 95.62 109 THR B N 1
ATOM 1877 C CA . THR B 1 109 ? -1.579 -4.238 3.604 1 95.62 109 THR B CA 1
ATOM 1878 C C . THR B 1 109 ? -2.9 -3.48 3.721 1 95.62 109 THR B C 1
ATOM 1880 O O . THR B 1 109 ? -3.078 -2.432 3.1 1 95.62 109 THR B O 1
ATOM 1883 N N . VAL B 1 110 ? -3.676 -4.012 4.508 1 96.25 110 VAL B N 1
ATOM 1884 C CA . VAL B 1 110 ? -5 -3.43 4.691 1 96.25 110 VAL B CA 1
ATOM 1885 C C . VAL B 1 110 ? -5.184 -3.012 6.148 1 96.25 110 VAL B C 1
ATOM 1887 O O . VAL B 1 110 ? -5.395 -3.857 7.023 1 96.25 110 VAL B O 1
ATOM 1890 N N . PRO B 1 111 ? -5.078 -1.716 6.402 1 94.25 111 PRO B N 1
ATOM 1891 C CA . PRO B 1 111 ? -5.359 -1.25 7.766 1 94.25 111 PRO B CA 1
ATOM 1892 C C . PRO B 1 111 ? -6.766 -1.614 8.234 1 94.25 111 PRO B C 1
ATOM 1894 O O . PRO B 1 111 ? -7.664 -1.809 7.41 1 94.25 111 PRO B O 1
ATOM 1897 N N . PRO B 1 112 ? -6.98 -1.689 9.547 1 92.44 112 PRO B N 1
ATOM 1898 C CA . PRO B 1 112 ? -8.258 -2.154 10.086 1 92.44 112 PRO B CA 1
ATOM 1899 C C . PRO B 1 112 ? -9.438 -1.303 9.617 1 92.44 112 PRO B C 1
ATOM 1901 O O . PRO B 1 112 ? -10.547 -1.819 9.43 1 92.44 112 PRO B O 1
ATOM 1904 N N . MET B 1 113 ? -9.18 -0.041 9.367 1 92.62 113 MET B N 1
ATOM 1905 C CA . MET B 1 113 ? -10.258 0.878 9.016 1 92.62 113 MET B CA 1
ATOM 1906 C C . MET B 1 113 ? -10.781 0.6 7.613 1 92.62 113 MET B C 1
ATOM 1908 O O . MET B 1 113 ? -11.844 1.098 7.23 1 92.62 113 MET B O 1
ATOM 1912 N N . TYR B 1 114 ? -10.039 -0.154 6.863 1 95.44 114 TYR B N 1
ATOM 1913 C CA . TYR B 1 114 ? -10.43 -0.461 5.492 1 95.44 114 TYR B CA 1
ATOM 1914 C C . TYR B 1 114 ? -11.297 -1.718 5.438 1 95.44 114 TYR B C 1
ATOM 1916 O O . TYR B 1 114 ? -11.859 -2.047 4.391 1 95.44 114 TYR B O 1
ATOM 1924 N N . LEU B 1 115 ? -11.375 -2.434 6.531 1 94.62 115 LEU B N 1
ATOM 1925 C CA . LEU B 1 115 ? -12.203 -3.635 6.586 1 94.62 115 LEU B CA 1
ATOM 1926 C C . LEU B 1 115 ? -13.68 -3.273 6.711 1 94.62 115 LEU B C 1
ATOM 1928 O O . LEU B 1 115 ? -14.023 -2.26 7.32 1 94.62 115 LEU B O 1
ATOM 1932 N N . VAL B 1 116 ? -14.438 -4.137 6.09 1 93.19 116 VAL B N 1
ATOM 1933 C CA . VAL B 1 116 ? -15.875 -3.922 6.148 1 93.19 116 VAL B CA 1
ATOM 1934 C C . VAL B 1 116 ? -16.562 -5.156 6.734 1 93.19 116 VAL B C 1
ATOM 1936 O O . VAL B 1 116 ? -16.062 -6.273 6.594 1 93.19 116 VAL B O 1
ATOM 1939 N N . PRO B 1 117 ? -17.641 -4.938 7.383 1 90.94 117 PRO B N 1
ATOM 1940 C CA . PRO B 1 117 ? -18.375 -6.105 7.875 1 90.94 117 PRO B CA 1
ATOM 1941 C C . PRO B 1 117 ? -18.875 -7.008 6.75 1 90.94 117 PRO B C 1
ATOM 1943 O O . PRO B 1 117 ? -19.281 -6.516 5.695 1 90.94 117 PRO B O 1
ATOM 1946 N N . ALA B 1 118 ? -18.781 -8.352 6.969 1 87.81 118 ALA B N 1
ATOM 1947 C CA . ALA B 1 118 ? -19.297 -9.297 5.984 1 87.81 118 ALA B CA 1
ATOM 1948 C C . ALA B 1 118 ? -20.812 -9.141 5.832 1 87.81 118 ALA B C 1
ATOM 1950 O O . ALA B 1 118 ? -21.5 -8.734 6.77 1 87.81 118 ALA B O 1
ATOM 1951 N N . ALA B 1 119 ? -21.125 -9.516 4.461 1 76.44 119 ALA B N 1
ATOM 1952 C CA . ALA B 1 119 ? -22.578 -9.508 4.219 1 76.44 119 ALA B CA 1
ATOM 1953 C C . ALA B 1 119 ? -23.266 -10.609 5.004 1 76.44 119 ALA B C 1
ATOM 1955 O O . ALA B 1 119 ? -22.844 -11.766 4.977 1 76.44 119 ALA B O 1
ATOM 1956 N N . GLY B 1 120 ? -24.094 -10.312 5.941 1 71.19 120 GLY B N 1
ATOM 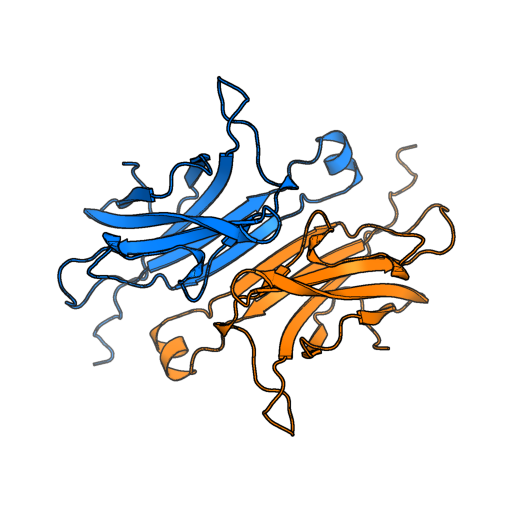1957 C CA . GLY B 1 120 ? -24.891 -11.289 6.672 1 71.19 120 GLY B CA 1
ATOM 1958 C C . GLY B 1 120 ? -24.797 -11.125 8.18 1 71.19 120 GLY B C 1
ATOM 1959 O O . GLY B 1 120 ? -25.438 -10.25 8.758 1 71.19 120 GLY B O 1
ATOM 1960 N N . ASP B 1 121 ? -23.688 -11.867 8.641 1 62.41 121 ASP B N 1
ATOM 1961 C CA . ASP B 1 121 ? -23.75 -12.039 10.086 1 62.41 121 ASP B CA 1
ATOM 1962 C C . ASP B 1 121 ? -23.109 -10.867 10.812 1 62.41 121 ASP B C 1
ATOM 1964 O O . ASP B 1 121 ? -23.188 -10.758 12.039 1 62.41 121 ASP B O 1
ATOM 1968 N N . GLY B 1 122 ? -22.562 -9.914 10.148 1 65.88 122 GLY B N 1
ATOM 1969 C CA . GLY B 1 122 ? -22 -8.688 10.68 1 65.88 122 GLY B CA 1
ATOM 1970 C C . GLY B 1 122 ? -20.812 -8.914 11.609 1 65.88 122 GLY B C 1
ATOM 1971 O O . GLY B 1 122 ? -20.141 -7.969 12.016 1 65.88 122 GLY B O 1
ATOM 1972 N N . ALA B 1 123 ? -20.625 -10.117 11.953 1 72.94 123 ALA B N 1
ATOM 1973 C CA . ALA B 1 123 ? -19.625 -10.406 12.984 1 72.94 123 ALA B CA 1
ATOM 1974 C C . ALA B 1 123 ? -18.234 -10.547 12.383 1 72.94 123 ALA B C 1
ATOM 1976 O O . ALA B 1 123 ? -17.234 -10.234 13.031 1 72.94 123 ALA B O 1
ATOM 1977 N N . SER B 1 124 ? -18.125 -11.008 11.141 1 87.12 124 SER B N 1
ATOM 1978 C CA . SER B 1 124 ? -16.828 -11.188 10.523 1 87.12 124 SER B CA 1
ATOM 1979 C C . SER B 1 124 ? -16.469 -10.016 9.625 1 87.12 124 SER B C 1
ATOM 1981 O O . SER B 1 124 ? -17.344 -9.273 9.172 1 87.12 124 SER B O 1
ATOM 1983 N N . MET B 1 125 ? -15.18 -9.719 9.508 1 92.69 125 MET B N 1
ATOM 1984 C CA . MET B 1 125 ? -14.711 -8.617 8.672 1 92.69 125 MET B CA 1
ATOM 1985 C C . MET B 1 125 ? -14.203 -9.133 7.332 1 92.69 125 MET B C 1
ATOM 1987 O O . MET B 1 125 ? -13.734 -10.266 7.234 1 92.69 125 MET B O 1
ATOM 1991 N N . GLU B 1 126 ? -14.383 -8.266 6.348 1 94.62 126 GLU B N 1
ATOM 1992 C CA . GLU B 1 126 ? -13.938 -8.625 5.004 1 94.62 126 GLU B CA 1
ATOM 1993 C C . GLU B 1 126 ? -13.062 -7.527 4.406 1 94.62 126 GLU B C 1
ATOM 1995 O O . GLU B 1 126 ? -13.18 -6.355 4.773 1 94.62 126 GLU B O 1
ATOM 2000 N N . VAL B 1 127 ? -12.18 -7.957 3.506 1 95.44 127 VAL B N 1
ATOM 2001 C CA . VAL B 1 127 ? -11.383 -7.051 2.682 1 95.44 127 VAL B CA 1
ATOM 2002 C C . VAL B 1 127 ? -12.094 -6.797 1.355 1 95.44 127 VAL B C 1
ATOM 2004 O O . VAL B 1 127 ? -12.25 -7.711 0.541 1 95.44 127 VAL B O 1
ATOM 2007 N N . PRO B 1 128 ? -12.547 -5.594 1.112 1 96.44 128 PRO B N 1
ATOM 2008 C CA . PRO B 1 128 ? -13.086 -5.277 -0.21 1 96.44 128 PRO B CA 1
ATOM 2009 C C . PRO B 1 128 ? -12 -5.055 -1.259 1 96.44 128 PRO B C 1
ATOM 2011 O O . PRO B 1 128 ? -11.695 -3.912 -1.604 1 96.44 128 PRO B O 1
ATOM 2014 N N . LEU B 1 129 ? -11.562 -6.055 -1.85 1 97.38 129 LEU B N 1
ATOM 2015 C CA . LEU B 1 129 ? -10.336 -6.062 -2.645 1 97.38 129 LEU B CA 1
ATOM 2016 C C . LEU B 1 129 ? -10.648 -5.812 -4.117 1 97.38 129 LEU B C 1
ATOM 2018 O O . LEU B 1 129 ? -11.539 -6.445 -4.684 1 97.38 129 LEU B O 1
ATOM 2022 N N . HIS B 1 130 ? -9.922 -4.855 -4.703 1 98.06 130 HIS B N 1
ATOM 2023 C CA . HIS B 1 130 ? -9.805 -4.77 -6.152 1 98.06 130 HIS B CA 1
ATOM 2024 C C . HIS B 1 130 ? -8.531 -5.453 -6.641 1 98.06 130 HIS B C 1
ATOM 2026 O O . HIS B 1 130 ? -7.453 -5.254 -6.066 1 98.06 130 HIS B O 1
ATOM 2032 N N . ILE B 1 131 ? -8.688 -6.258 -7.688 1 98 131 ILE B N 1
ATOM 2033 C CA . ILE B 1 131 ? -7.523 -6.984 -8.195 1 98 131 ILE B CA 1
ATOM 2034 C C . ILE B 1 131 ? -7.551 -7 -9.719 1 98 131 ILE B C 1
ATOM 2036 O O . ILE B 1 131 ? -8.594 -7.242 -10.328 1 98 131 ILE B O 1
ATOM 2040 N N . ARG B 1 132 ? -6.438 -6.664 -10.289 1 97.94 132 ARG B N 1
ATOM 2041 C CA . ARG B 1 132 ? -6.238 -6.789 -11.727 1 97.94 132 ARG B CA 1
ATOM 2042 C C . ARG B 1 132 ? -4.98 -7.594 -12.039 1 97.94 132 ARG B C 1
ATOM 2044 O O . ARG B 1 132 ? -3.891 -7.254 -11.578 1 97.94 132 ARG B O 1
ATOM 2051 N N . ILE B 1 133 ? -5.152 -8.641 -12.766 1 95.69 133 ILE B N 1
ATOM 2052 C CA . ILE B 1 133 ? -4.031 -9.469 -13.211 1 95.69 133 ILE B CA 1
ATOM 2053 C C . ILE B 1 133 ? -3.805 -9.266 -14.711 1 95.69 133 ILE B C 1
ATOM 2055 O O . ILE B 1 133 ? -4.742 -9.352 -15.5 1 95.69 133 ILE B O 1
ATOM 2059 N N . ASP B 1 134 ? -2.641 -9 -15.023 1 93.06 134 ASP B N 1
ATOM 2060 C CA . ASP B 1 134 ? -2.264 -8.844 -16.422 1 93.06 134 ASP B CA 1
ATOM 2061 C C . ASP B 1 134 ? -1.283 -9.938 -16.859 1 93.06 134 ASP B C 1
ATOM 2063 O O . ASP B 1 134 ? -0.348 -10.258 -16.125 1 93.06 134 ASP B O 1
ATOM 2067 N N . LYS B 1 135 ? -1.547 -10.414 -17.984 1 89.56 135 LYS B N 1
ATOM 2068 C CA . LYS B 1 135 ? -0.615 -11.359 -18.594 1 89.56 135 LYS B CA 1
ATOM 2069 C C . LYS B 1 135 ? 0.398 -10.633 -19.484 1 89.56 135 LYS B C 1
ATOM 2071 O O . LYS B 1 135 ? 0.022 -9.836 -20.344 1 89.56 135 LYS B O 1
ATOM 2076 N N . LEU B 1 136 ? 1.617 -10.844 -19.094 1 82.94 136 LEU B N 1
ATOM 2077 C CA . LEU B 1 136 ? 2.66 -10.188 -19.875 1 82.94 136 LEU B CA 1
ATOM 2078 C C . LEU B 1 136 ? 2.941 -10.961 -21.156 1 82.94 136 LEU B C 1
ATOM 2080 O O . LEU B 1 136 ? 2.869 -12.195 -21.172 1 82.94 136 LEU B O 1
ATOM 2084 N N . SER B 1 137 ? 2.705 -10.352 -22.281 1 67.62 137 SER B N 1
ATOM 2085 C CA . SER B 1 137 ? 3.004 -10.984 -23.562 1 67.62 137 SER B CA 1
ATOM 2086 C C . SER B 1 137 ? 4.344 -11.711 -23.516 1 67.62 137 SER B C 1
ATOM 2088 O O . SER B 1 137 ? 5.258 -11.289 -22.797 1 67.62 137 SER B O 1
ATOM 2090 N N . PRO B 1 138 ? 4.363 -13 -24.078 1 57.22 138 PRO B N 1
ATOM 2091 C CA . PRO B 1 138 ? 5.605 -13.773 -24.141 1 57.22 138 PRO B CA 1
ATOM 2092 C C . PRO B 1 138 ? 6.805 -12.93 -24.562 1 57.22 138 PRO B C 1
ATOM 2094 O O . PRO B 1 138 ? 6.641 -11.945 -25.281 1 57.22 138 PRO B O 1
ATOM 2097 N N . TRP B 1 139 ? 7.855 -12.93 -23.797 1 47.59 139 TRP B N 1
ATOM 2098 C CA . TRP B 1 139 ? 9.094 -12.375 -24.328 1 47.59 139 TRP B CA 1
ATOM 2099 C C . TRP B 1 139 ? 9.227 -12.664 -25.828 1 47.59 139 TRP B C 1
ATOM 2101 O O . TRP B 1 139 ? 8.875 -13.75 -26.281 1 47.59 139 TRP B O 1
ATOM 2111 N N . SER B 1 140 ? 8.852 -11.812 -26.625 1 41.22 140 SER B N 1
ATOM 2112 C CA . SER B 1 140 ? 9.227 -12.156 -28 1 41.22 140 SER B CA 1
ATOM 2113 C C . SER B 1 140 ? 10.539 -12.922 -28.047 1 41.22 140 SER B C 1
ATOM 2115 O O . SER B 1 140 ? 11.523 -12.516 -27.422 1 41.22 140 SER B O 1
ATOM 2117 N N . ASP B 1 141 ? 10.602 -14.156 -28.094 1 37.38 141 ASP B N 1
ATOM 2118 C CA . ASP B 1 141 ? 11.758 -14.953 -28.5 1 37.38 141 ASP B CA 1
ATOM 2119 C C . ASP B 1 141 ? 12.641 -14.188 -29.484 1 37.38 141 ASP B C 1
ATOM 2121 O O . ASP B 1 141 ? 13.656 -14.711 -29.938 1 37.38 141 ASP B O 1
ATOM 2125 N N . ALA B 1 142 ? 12.211 -13.156 -30.156 1 37.44 142 ALA B N 1
ATOM 2126 C CA . ALA B 1 142 ? 13.07 -12.68 -31.234 1 37.44 142 ALA B CA 1
ATOM 2127 C C . ALA B 1 142 ? 14.422 -12.203 -30.688 1 37.44 142 ALA B C 1
ATOM 2129 O O . ALA B 1 142 ? 15.297 -11.805 -31.453 1 37.44 142 ALA B O 1
ATOM 2130 N N . LEU B 1 143 ? 14.508 -11.711 -29.422 1 30.55 143 LEU B N 1
ATOM 2131 C CA . LEU B 1 143 ? 15.883 -11.258 -29.297 1 30.55 143 LEU B CA 1
ATOM 2132 C C . LEU B 1 143 ? 16.812 -12.414 -28.922 1 30.55 143 LEU B C 1
ATOM 2134 O O . LEU B 1 143 ? 17.828 -12.219 -28.25 1 30.55 143 LEU B O 1
ATOM 2138 N N . VAL B 1 144 ? 16.312 -13.641 -29.188 1 27.14 144 VAL B N 1
ATOM 2139 C CA . VAL B 1 144 ? 17.469 -14.516 -29.328 1 27.14 144 VAL B CA 1
ATOM 2140 C C . VAL B 1 144 ? 18.156 -14.242 -30.672 1 27.14 144 VAL B C 1
ATOM 2142 O O . VAL B 1 144 ? 17.484 -14.008 -31.672 1 27.14 144 VAL B O 1
#

pLDDT: mean 84.57, std 15.66, range [27.14, 98.38]

Nearest PDB structures (foldseek):
  1k2f-assembly2_B-2  TM=5.352E-01  e=1.618E-03  Mus musculus
  4i1r-assembly1_A-2  TM=3.823E-01  e=9.526E-01  Homo sapiens
  3pgb-assembly1_A  TM=1.721E-01  e=6.036E+00  Aspergillus nidulans
  1n9e-assembly2_C  TM=1.818E-01  e=5.708E+00  Komagataella pastoris
  1k2f-assembly2_B-2  TM=5.348E-01  e=6.284E-04  Mus musculus

Sequence (288 aa):
MRAVQYGKVNKLQLPVSTMRLVLLGDDNCVFLKTVGALGAGVTAVSVVCARARAARRPRFTCKMWVNLETPPAAVANYGKEDVVLVDMQMRSISSPGAVVAAGEPTFLTVPPMYLVPAAGDGASMEVPLHIRIDKLSPWSDALVMRAVQYGKVNKLQLPVSTMRLVLLGDDNCVFLKTVGALGAGVTAVSVVCARARAARRPRFTCKMWVNLETPPAAVANYGKEDVVLVDMQMRSISSPGAVVAAGEPTFLTVPPMYLVPAAGDGASMEVPLHIRIDKLSPWSDALV

InterPro domains:
  IPR044286 E3 ubiquitin-protein ligase SINA-like, plant [PTHR46632] (2-136)

Foldseek 3Di:
DEEDEAPDKDKDKAFLPDAWDWYAYPVGWIKIWGWDDDPPRKIKIDMATADQDPPLDWWKKKKKKFWQDDPPVCCVVPPDTDMWMDIGTHHYDHDSVPDGRVPDPDITMDPNSRWDQDDDPSPTTIHGMIMHMHTDPRPPPVVD/DEEDEAPDKDKDWAFLPDAWDWYAYPVGWIKIWGWDDDPPRKIKIDMATADQDPPLDWWKKKKKKFWQDDPPVCCVVPPDTDMWMDIDTHHYDHDSVPDGRVPDPDITMDPNSRWDQDPDPSPTTIHGMIMHMHTDPRPPPVVD

Secondary structure (DSSP, 8-state):
-EE--TTSEEEEEEETT--EEEEE-TTS-EEEEEEEEPGGG-EEEEEEEE-SS-SS--EEEEEEEEE----HHHHHHH-SPPEEEEEEEPPEES-GGG--GGGSSS-EEE-GGG-EE-TTTSSSEEEEEEEEEEEE----GGG-/-EE--TTSEEEEEEETT--EEEEE-TTS-EEEEEEEEPGGG-EEEEEEEE-SS-SS--EEEEEEEEE----HHHHHHH-SPPEEEEEEEPPEES-GGG--GGGSSS-EEE-GGG-EE-TTTSSSEEEEEEEEEEEE----GGG-

Solvent-accessible surface area (backbone atoms only — not comparable to full-atom values): 15766 Å² total; per-residue (Å²): 121,44,81,44,56,69,76,36,81,43,80,43,79,40,45,64,83,49,42,66,48,46,35,33,37,86,84,70,47,38,31,41,34,23,35,32,79,44,48,94,65,22,35,23,37,25,61,34,34,45,39,88,70,86,60,101,61,83,44,38,35,37,39,38,35,39,58,39,86,56,60,63,72,53,28,76,72,64,49,71,65,30,34,37,37,26,37,34,66,46,48,75,38,67,62,64,90,73,67,47,16,80,73,43,74,68,53,37,66,42,44,57,73,46,46,39,64,34,93,78,81,55,76,49,48,18,39,62,34,37,37,29,39,34,73,46,75,70,74,69,67,70,83,105,120,42,80,43,58,70,76,36,81,41,80,43,80,39,46,65,85,50,42,68,47,47,35,33,37,83,84,70,47,38,31,42,34,24,36,31,79,43,47,93,64,23,33,23,36,24,63,34,34,45,38,92,70,86,62,100,62,84,45,39,35,37,38,40,35,41,57,38,88,55,60,63,71,52,29,76,73,64,47,72,64,31,34,37,36,25,38,35,64,45,49,75,36,71,61,64,88,72,66,47,16,81,73,43,74,67,54,37,66,41,45,57,72,46,46,38,65,33,92,79,80,55,75,49,47,18,39,61,35,37,38,29,38,34,72,48,74,72,74,67,69,70,84,104

Radius of gyration: 20.16 Å; Cα contacts (8 Å, |Δi|>4): 680; chains: 2; bounding box: 52×58×51 Å